Protein AF-A0A1Y3Y4M6-F1 (afdb_monomer)

Nearest PDB structures (foldseek):
  5ny5-assembly1_A-4  TM=9.408E-01  e=9.213E-28  Enterobacter cloacae
  5o3m-assembly1_F  TM=9.421E-01  e=1.262E-25  Klebsiella pneumoniae
  6h6v-assembly1_C  TM=9.534E-01  e=1.514E-14  Pelotomaculum thermopropionicum SI
  7p9q-assembly1_A  TM=9.014E-01  e=7.802E-14  Glutamicibacter nicotianae
  8oeo-assembly1_A-2  TM=8.156E-01  e=3.826E-11  Aspergillus niger CBS 513.88

Solvent-accessible surface area (backbone atoms only — not comparable to full-atom values): 18442 Å² total; per-residue (Å²): 128,85,84,63,79,31,38,64,48,44,51,56,55,30,65,76,38,91,72,39,45,50,73,42,76,64,73,34,45,37,70,18,46,46,42,53,54,38,32,62,53,13,53,19,88,87,58,72,80,77,51,28,69,40,34,21,38,34,37,53,31,33,63,88,26,87,92,41,67,49,78,45,46,72,75,41,32,66,64,50,44,12,63,77,69,75,44,57,56,88,46,46,66,59,53,52,55,51,44,43,70,58,78,77,82,87,78,92,74,62,70,95,75,40,74,85,63,78,70,85,84,58,85,85,46,88,86,52,36,51,71,61,75,45,88,44,32,16,71,43,87,82,47,96,45,34,32,41,71,65,26,39,33,37,38,50,31,81,82,82,62,43,51,52,60,37,70,34,53,33,32,54,74,48,50,87,44,69,51,71,72,64,58,81,97,76,44,66,69,42,53,29,41,53,54,19,51,76,69,76,40,85,66,72,70,48,72,49,67,76,57,28,67,68,57,62,58,61,40,67,65,51,67,53,50,30,48,89,82,42,64,62,61,63,79,69,20,68,72,55,53,52,60,53,51,51,52,51,51,50,52,53,59,47,43,70,65,47,54,82,74,56,49,74,64,30,54,50,52,40,51,51,54,51,49,53,53,50,51,45,49,50,34,36,75,73,67,75,44,89,59,70,62,76,78,52,51,64,52,69,65,50,42,41,62,49,43,50,47,39,63,72,61,46,45,76,75,77,109

Structure (mmCIF, N/CA/C/O backbone):
data_AF-A0A1Y3Y4M6-F1
#
_entry.id   AF-A0A1Y3Y4M6-F1
#
loop_
_atom_site.group_PDB
_atom_site.id
_atom_site.type_symbol
_atom_site.label_atom_id
_atom_site.label_alt_id
_atom_site.label_comp_id
_atom_site.label_asym_id
_atom_site.label_entity_id
_atom_site.label_seq_id
_atom_site.pdbx_PDB_ins_code
_atom_site.Cartn_x
_atom_site.Cartn_y
_atom_site.Cartn_z
_atom_site.occupancy
_atom_site.B_iso_or_equiv
_atom_site.auth_seq_id
_atom_site.auth_comp_id
_atom_site.auth_asym_id
_atom_site.auth_atom_id
_atom_site.pdbx_PDB_model_num
ATOM 1 N N . MET A 1 1 ? 19.593 11.857 14.513 1.00 54.72 1 MET A N 1
ATOM 2 C CA . MET A 1 1 ? 18.607 11.299 13.564 1.00 54.72 1 MET A CA 1
ATOM 3 C C . MET A 1 1 ? 17.255 11.385 14.233 1.00 54.72 1 MET A C 1
ATOM 5 O O . MET A 1 1 ? 17.208 11.172 15.439 1.00 54.72 1 MET A O 1
ATOM 9 N N . ALA A 1 2 ? 16.207 11.760 13.502 1.00 63.44 2 ALA A N 1
ATOM 10 C CA . ALA 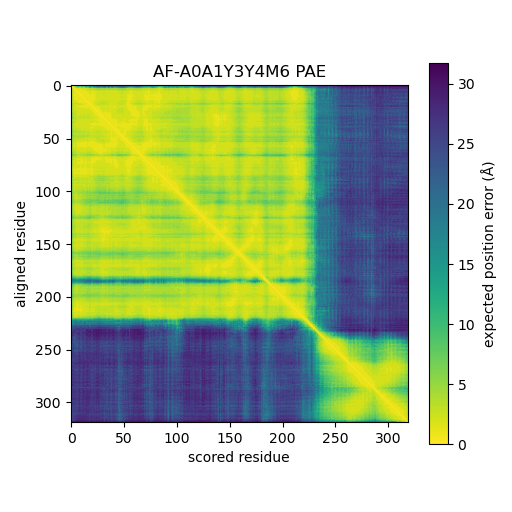A 1 2 ? 14.853 11.630 14.027 1.00 63.44 2 ALA A CA 1
ATOM 11 C C . ALA A 1 2 ? 14.572 10.145 14.289 1.00 63.44 2 ALA A C 1
ATOM 13 O O . ALA A 1 2 ? 15.010 9.293 13.517 1.00 63.44 2 ALA A O 1
ATOM 14 N N . ASN A 1 3 ? 13.929 9.844 15.411 1.00 85.12 3 ASN A N 1
ATOM 15 C CA . ASN A 1 3 ? 13.585 8.481 15.787 1.00 85.12 3 ASN A CA 1
ATOM 16 C C . ASN A 1 3 ? 12.228 8.147 15.156 1.00 85.12 3 ASN A C 1
ATOM 18 O O . ASN A 1 3 ? 11.200 8.433 15.763 1.00 85.12 3 ASN A O 1
ATOM 22 N N . ILE A 1 4 ? 12.241 7.640 13.922 1.00 91.50 4 ILE A N 1
ATOM 23 C CA . ILE A 1 4 ? 11.028 7.202 13.221 1.00 91.50 4 ILE A CA 1
ATOM 24 C C . ILE A 1 4 ? 10.767 5.747 13.601 1.00 91.50 4 ILE A C 1
ATOM 26 O O . ILE A 1 4 ? 11.693 4.934 13.605 1.00 91.50 4 ILE A O 1
ATOM 30 N N . ASN A 1 5 ? 9.533 5.455 13.994 1.00 89.31 5 ASN A N 1
ATOM 31 C CA . ASN A 1 5 ? 9.094 4.107 14.354 1.00 89.31 5 ASN A CA 1
ATOM 32 C C . ASN A 1 5 ? 7.651 3.798 13.918 1.00 89.31 5 ASN A C 1
ATOM 34 O O . ASN A 1 5 ? 7.183 2.674 14.100 1.00 89.31 5 ASN A O 1
ATOM 38 N N . ASP A 1 6 ? 6.952 4.778 13.342 1.00 92.44 6 ASP A N 1
ATOM 39 C CA . ASP A 1 6 ? 5.588 4.675 12.838 1.00 92.44 6 ASP A CA 1
ATOM 40 C C . ASP A 1 6 ? 5.331 5.744 11.753 1.00 92.44 6 ASP A C 1
ATOM 42 O O . ASP A 1 6 ? 6.190 6.575 11.438 1.00 92.44 6 ASP A O 1
ATOM 46 N N . LEU A 1 7 ? 4.132 5.743 11.164 1.00 96.31 7 LEU A N 1
ATOM 47 C CA . LEU A 1 7 ? 3.759 6.748 10.167 1.00 96.31 7 LEU A CA 1
ATOM 48 C C . LEU A 1 7 ? 3.672 8.168 10.758 1.00 96.31 7 LEU A C 1
ATOM 50 O O . LEU A 1 7 ? 3.956 9.137 10.055 1.00 96.31 7 LEU A O 1
ATOM 54 N N . ARG A 1 8 ? 3.282 8.329 12.028 1.00 96.75 8 ARG A N 1
ATOM 55 C CA . ARG A 1 8 ? 3.073 9.657 12.634 1.00 96.75 8 ARG A CA 1
ATOM 56 C C . ARG A 1 8 ? 4.402 10.384 12.809 1.00 96.75 8 ARG A C 1
ATOM 58 O O . ARG A 1 8 ? 4.559 11.481 12.284 1.00 96.75 8 ARG A O 1
ATOM 65 N N . SER A 1 9 ? 5.377 9.731 13.431 1.00 96.62 9 SER A N 1
ATOM 66 C CA . SER A 1 9 ? 6.754 10.214 13.580 1.00 96.62 9 SER A CA 1
ATOM 67 C C . SER A 1 9 ? 7.432 10.477 12.226 1.00 96.62 9 SER A C 1
ATOM 69 O O . SER A 1 9 ? 8.197 11.436 12.086 1.00 96.62 9 SER A O 1
ATOM 71 N N . ALA A 1 10 ? 7.107 9.692 11.190 1.00 97.38 10 ALA A N 1
ATOM 72 C CA . ALA A 1 10 ? 7.548 9.960 9.823 1.00 97.38 10 ALA A CA 1
ATOM 73 C C . ALA A 1 10 ? 6.950 11.263 9.264 1.00 97.38 10 ALA A C 1
ATOM 75 O O . ALA A 1 10 ? 7.685 12.095 8.731 1.00 97.38 10 ALA A O 1
ATOM 76 N N . LEU A 1 11 ? 5.636 11.471 9.392 1.00 98.00 11 LEU A N 1
ATOM 77 C CA . LEU A 1 11 ? 4.974 12.701 8.939 1.00 98.00 11 LEU A CA 1
ATOM 78 C C . LEU A 1 11 ? 5.449 13.931 9.727 1.00 98.00 11 LEU A C 1
ATOM 80 O O . LEU A 1 11 ? 5.701 14.971 9.119 1.00 98.00 11 LEU A O 1
ATOM 84 N N . GLU A 1 12 ? 5.648 13.804 11.041 1.00 97.81 12 GLU A N 1
ATOM 85 C CA . GLU A 1 12 ? 6.220 14.849 11.900 1.00 97.81 12 GLU A CA 1
ATOM 86 C C . GLU A 1 12 ? 7.612 15.273 11.421 1.00 97.81 12 GLU A C 1
ATOM 88 O O . GLU A 1 12 ? 7.888 16.467 11.310 1.00 97.81 12 GLU A O 1
ATOM 93 N N . LEU A 1 13 ? 8.479 14.321 11.048 1.00 97.56 13 LEU A N 1
ATOM 94 C CA . LEU A 1 13 ? 9.765 14.655 10.434 1.00 97.56 13 LEU A CA 1
ATOM 95 C C . LEU A 1 13 ? 9.571 15.457 9.143 1.00 97.56 13 LEU A C 1
ATOM 97 O O . LEU A 1 13 ? 10.239 16.474 8.953 1.00 97.56 13 LEU A O 1
ATOM 101 N N . LEU A 1 14 ? 8.674 15.024 8.254 1.00 97.94 14 LEU A N 1
ATOM 102 C CA . LEU A 1 14 ? 8.451 15.705 6.976 1.00 97.94 14 LEU A CA 1
ATOM 103 C C . LEU A 1 14 ? 7.909 17.129 7.148 1.00 97.94 14 LEU A C 1
ATOM 105 O O . LEU A 1 14 ? 8.278 17.995 6.358 1.00 97.94 14 LEU A O 1
ATOM 109 N N . GLN A 1 15 ? 7.110 17.396 8.186 1.00 97.81 15 GLN A N 1
ATOM 110 C CA . GLN A 1 15 ? 6.641 18.747 8.527 1.00 97.81 15 GLN A CA 1
ATOM 111 C C . GLN A 1 15 ? 7.791 19.709 8.855 1.00 97.81 15 GLN A C 1
ATOM 113 O O . GLN A 1 15 ? 7.687 20.907 8.598 1.00 97.81 15 GLN A O 1
ATOM 118 N N . THR A 1 16 ? 8.912 19.201 9.378 1.00 97.62 16 THR A N 1
ATOM 119 C CA . THR A 1 16 ? 10.095 20.029 9.680 1.00 97.62 16 THR A CA 1
ATOM 120 C C . THR A 1 16 ? 10.932 20.387 8.448 1.00 97.62 16 THR A C 1
ATOM 122 O O . THR A 1 16 ? 11.864 21.186 8.552 1.00 97.62 16 THR A O 1
ATOM 125 N N . ILE A 1 17 ? 10.632 19.803 7.281 1.00 97.50 17 ILE A N 1
ATOM 126 C CA . ILE A 1 17 ? 11.424 19.958 6.059 1.00 97.50 17 ILE A CA 1
ATOM 127 C C . ILE A 1 17 ? 10.594 20.687 5.004 1.00 97.50 17 ILE A C 1
ATOM 129 O O . ILE A 1 17 ? 9.614 20.157 4.478 1.00 97.50 17 ILE A O 1
ATOM 133 N N . ASP A 1 18 ? 11.042 21.890 4.644 1.00 97.25 18 ASP A N 1
ATOM 134 C CA . ASP A 1 18 ? 10.351 22.738 3.675 1.00 97.25 18 ASP A CA 1
ATOM 135 C C . ASP A 1 18 ? 10.058 22.002 2.351 1.00 97.25 18 ASP A C 1
ATOM 137 O O . ASP A 1 18 ? 10.913 21.321 1.765 1.00 97.25 18 ASP A O 1
ATOM 141 N N . GLY A 1 19 ? 8.806 22.105 1.906 1.00 96.94 19 GLY A N 1
ATOM 142 C CA . GLY A 1 19 ? 8.302 21.473 0.688 1.00 96.94 19 GLY A CA 1
ATOM 143 C C . GLY A 1 19 ? 8.184 19.941 0.709 1.00 96.94 19 GLY A C 1
ATOM 144 O O . GLY A 1 19 ? 7.966 19.357 -0.354 1.00 96.94 19 GLY A O 1
ATOM 145 N N . GLN A 1 20 ? 8.343 19.260 1.854 1.00 98.12 20 GLN A N 1
ATOM 146 C CA . GLN A 1 20 ? 8.171 17.796 1.948 1.00 98.12 20 GLN A CA 1
ATOM 147 C C . GLN A 1 20 ? 6.815 17.342 2.488 1.00 98.12 20 GLN A C 1
ATOM 149 O O . GLN A 1 20 ? 6.458 16.179 2.287 1.00 98.12 20 GLN A O 1
ATOM 154 N N . TYR A 1 21 ? 6.053 18.243 3.099 1.00 98.62 21 TYR A N 1
ATOM 155 C CA . TYR A 1 21 ? 4.736 17.974 3.663 1.00 98.62 21 TYR A CA 1
ATOM 156 C C . TYR A 1 21 ? 3.770 19.113 3.333 1.00 98.62 21 TYR A C 1
ATOM 158 O O . TYR A 1 21 ? 4.158 20.281 3.313 1.00 98.62 21 TYR A O 1
ATOM 166 N N . VAL A 1 22 ? 2.512 18.768 3.084 1.00 98.50 22 VAL A N 1
ATOM 167 C CA . VAL A 1 22 ? 1.393 19.707 3.015 1.00 98.50 22 VAL A CA 1
ATOM 168 C C . VAL A 1 22 ? 0.137 19.024 3.545 1.00 98.50 22 VAL A C 1
ATOM 170 O O . VAL A 1 22 ? -0.019 17.810 3.417 1.00 98.50 22 VAL A O 1
ATOM 173 N N . GLU A 1 23 ? -0.781 19.796 4.106 1.00 98.31 23 GLU A N 1
ATOM 174 C CA . GLU A 1 23 ? -2.100 19.309 4.497 1.00 98.31 23 GLU A CA 1
ATOM 175 C C . GLU A 1 23 ? -3.198 20.272 4.052 1.00 98.31 23 GLU A C 1
ATOM 177 O O . GLU A 1 23 ? -2.933 21.434 3.733 1.00 98.31 23 GLU A O 1
ATOM 182 N N . THR A 1 24 ? -4.425 19.769 3.963 1.00 98.25 24 THR A N 1
ATOM 183 C CA . THR A 1 24 ? -5.588 20.567 3.584 1.00 98.25 24 THR A CA 1
ATOM 184 C C . THR A 1 24 ? -6.827 20.154 4.367 1.00 98.25 24 THR A C 1
ATOM 186 O O . THR A 1 24 ? -7.081 18.966 4.568 1.00 98.25 24 THR A O 1
ATOM 189 N N . ASP A 1 25 ? -7.608 21.158 4.761 1.00 98.19 25 ASP A N 1
ATOM 190 C CA . ASP A 1 25 ? -8.925 21.007 5.386 1.00 98.19 25 ASP A CA 1
ATOM 191 C C . ASP A 1 25 ? -10.073 21.146 4.374 1.00 98.19 25 ASP A C 1
ATOM 193 O O . ASP A 1 25 ? -11.244 21.135 4.749 1.00 98.19 25 ASP A O 1
ATOM 197 N N . VAL A 1 26 ? -9.774 21.303 3.082 1.00 98.25 26 VAL A N 1
ATOM 198 C CA . VAL A 1 26 ? -10.816 21.257 2.052 1.00 98.25 26 VAL A CA 1
ATOM 199 C C . VAL A 1 26 ? -11.333 19.822 1.976 1.00 98.25 26 VAL A C 1
ATOM 201 O O . VAL A 1 26 ? -10.536 18.895 1.839 1.00 98.25 26 VAL A O 1
ATOM 204 N N . GLU A 1 27 ? -12.652 19.648 2.104 1.00 98.25 27 GLU A N 1
ATOM 205 C CA . GLU A 1 27 ? -13.279 18.332 1.972 1.00 98.25 27 GLU A CA 1
ATOM 206 C C . GLU A 1 27 ? -12.961 17.741 0.596 1.00 98.25 27 GLU A C 1
ATOM 208 O O . GLU A 1 27 ? -13.103 18.426 -0.418 1.00 98.25 27 GLU A O 1
ATOM 213 N N . VAL A 1 28 ? -12.525 16.481 0.580 1.00 98.31 28 VAL A N 1
ATOM 214 C CA . VAL A 1 28 ? -12.203 15.741 -0.642 1.00 98.31 28 VAL A CA 1
ATOM 215 C C . VAL A 1 28 ? -13.064 14.489 -0.757 1.00 98.31 28 VAL A C 1
ATOM 217 O O . VAL A 1 28 ? -13.298 13.788 0.237 1.00 98.31 28 VAL A O 1
ATOM 220 N N . ASP A 1 29 ? -13.517 14.177 -1.969 1.00 98.25 29 ASP A N 1
ATOM 221 C CA . ASP A 1 29 ? -14.151 12.890 -2.257 1.00 98.25 29 ASP A CA 1
ATOM 222 C C . ASP A 1 29 ? -13.071 11.794 -2.415 1.00 98.25 29 ASP A C 1
ATOM 224 O O . ASP A 1 29 ? -12.172 11.919 -3.257 1.00 98.25 29 ASP A O 1
ATOM 228 N N . PRO A 1 30 ? -13.096 10.703 -1.621 1.00 97.50 30 PRO A N 1
ATOM 229 C CA . PRO A 1 30 ? -12.144 9.608 -1.804 1.00 97.50 30 PRO A CA 1
ATOM 230 C C . PRO A 1 30 ? -12.342 8.882 -3.146 1.00 97.50 30 PRO A C 1
ATOM 232 O O . PRO A 1 30 ? -11.430 8.191 -3.606 1.00 97.50 30 PRO A O 1
ATOM 235 N N . ASN A 1 31 ? -13.503 9.030 -3.793 1.00 97.62 31 ASN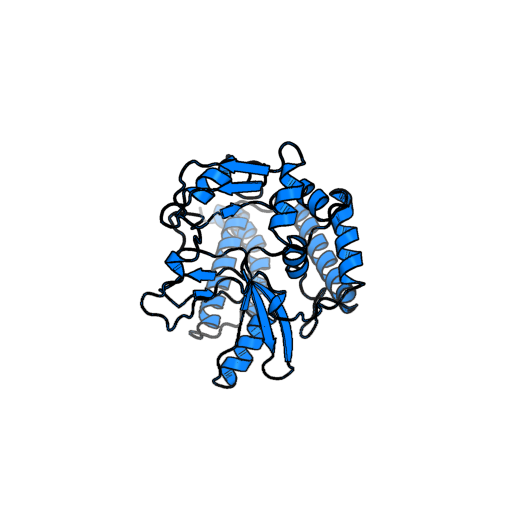 A N 1
ATOM 236 C CA . ASN A 1 31 ? -13.764 8.445 -5.099 1.00 97.62 31 ASN A CA 1
ATOM 237 C C . ASN A 1 31 ? -13.176 9.318 -6.221 1.00 97.62 31 ASN A C 1
ATOM 239 O O . ASN A 1 31 ? -13.769 10.326 -6.601 1.00 97.62 31 ASN A O 1
ATOM 243 N N . ALA A 1 32 ? -12.025 8.907 -6.758 1.00 97.38 32 ALA A N 1
ATOM 244 C CA . ALA A 1 32 ? -11.261 9.500 -7.857 1.00 97.38 32 ALA A CA 1
ATOM 245 C C . ALA A 1 32 ? -10.711 10.914 -7.603 1.00 97.38 32 ALA A C 1
ATOM 247 O O . ALA A 1 32 ? -9.583 11.201 -8.006 1.00 97.38 32 ALA A O 1
ATOM 248 N N . GLU A 1 33 ? -11.444 11.791 -6.916 1.00 98.38 33 GLU A N 1
ATOM 249 C CA . GLU A 1 33 ? -11.060 13.185 -6.691 1.00 98.38 33 GLU A CA 1
ATOM 250 C C . GLU A 1 33 ? -9.772 13.300 -5.871 1.00 98.38 33 GLU A C 1
ATOM 252 O O . GLU A 1 33 ? -8.857 14.006 -6.295 1.00 98.38 33 GLU A O 1
ATOM 257 N N . LEU A 1 34 ? -9.635 12.559 -4.765 1.00 98.12 34 LEU A N 1
ATOM 258 C CA . LEU A 1 34 ? -8.421 12.563 -3.937 1.00 98.12 34 LEU A CA 1
ATOM 259 C C . LEU A 1 34 ? -7.156 12.262 -4.758 1.00 98.12 34 LEU A C 1
ATOM 261 O O . LEU A 1 34 ? -6.183 13.028 -4.736 1.00 98.12 34 LEU A O 1
ATOM 265 N N . SER A 1 35 ? -7.178 11.177 -5.535 1.00 97.69 35 SER A N 1
ATOM 266 C CA . SER A 1 35 ? -6.072 10.812 -6.428 1.00 97.69 35 SER A CA 1
ATOM 267 C C . SER A 1 35 ? -5.921 11.795 -7.594 1.00 97.69 35 SER A C 1
ATOM 269 O O . SER A 1 35 ? -4.798 12.110 -8.001 1.00 97.69 35 SER A O 1
ATOM 271 N N . GLY A 1 36 ? -7.031 12.340 -8.095 1.00 97.94 36 GLY A N 1
ATOM 272 C CA . GLY A 1 36 ? -7.076 13.374 -9.124 1.00 97.94 36 GLY A CA 1
ATOM 273 C C . GLY A 1 36 ? -6.389 14.668 -8.691 1.00 97.94 36 GLY A C 1
ATOM 274 O O . GLY A 1 36 ? -5.591 15.211 -9.452 1.00 97.94 36 GLY A O 1
ATOM 275 N N . VAL A 1 37 ? -6.602 15.122 -7.455 1.00 98.38 37 VAL A N 1
ATOM 276 C CA . VAL A 1 37 ? -5.886 16.258 -6.858 1.00 98.38 37 VAL A CA 1
ATOM 277 C C . VAL A 1 37 ? -4.401 15.920 -6.734 1.00 98.38 37 VAL A C 1
ATOM 279 O O . VAL A 1 37 ? -3.545 16.670 -7.222 1.00 98.38 37 VAL A O 1
ATOM 282 N N . TYR A 1 38 ? -4.070 14.762 -6.151 1.00 98.50 38 TYR A N 1
ATOM 283 C CA . TYR A 1 38 ? -2.673 14.405 -5.904 1.00 98.50 38 TYR A CA 1
ATOM 284 C C . TYR A 1 38 ? -1.852 14.205 -7.190 1.00 98.50 38 TYR A C 1
ATOM 286 O O . TYR A 1 38 ? -0.644 14.473 -7.201 1.00 98.50 38 TYR A O 1
ATOM 294 N N . ARG A 1 39 ? -2.493 13.843 -8.311 1.00 98.25 39 ARG A N 1
ATOM 295 C CA . ARG A 1 39 ? -1.872 13.803 -9.648 1.00 98.25 39 ARG A CA 1
ATOM 296 C C . ARG A 1 39 ? -1.138 15.098 -9.997 1.00 98.25 39 ARG A C 1
ATOM 298 O O . ARG A 1 39 ? -0.017 15.031 -10.509 1.00 98.25 39 ARG A O 1
ATOM 305 N N . TYR A 1 40 ? -1.745 16.254 -9.730 1.00 98.00 40 TYR A N 1
ATOM 306 C CA . TYR A 1 40 ? -1.160 17.569 -10.023 1.00 98.00 40 TYR A CA 1
ATOM 307 C C . TYR A 1 40 ? -0.182 18.035 -8.934 1.00 98.00 40 TYR A C 1
ATOM 309 O O . TYR A 1 40 ? 0.729 18.826 -9.204 1.00 98.00 40 TYR A O 1
ATOM 317 N N . VAL A 1 41 ? -0.358 17.550 -7.702 1.00 98.12 41 VAL A N 1
ATOM 318 C CA . VAL A 1 41 ? 0.457 17.952 -6.549 1.00 98.12 41 VAL A CA 1
ATOM 319 C C . VAL A 1 41 ? 1.792 17.217 -6.520 1.00 98.12 41 VAL A C 1
ATOM 321 O O . VAL A 1 41 ? 2.823 17.889 -6.469 1.00 98.12 41 VAL A O 1
ATOM 324 N N . GLY A 1 42 ? 1.790 15.881 -6.563 1.00 97.62 42 GLY A N 1
ATOM 325 C CA . GLY A 1 42 ? 2.993 15.107 -6.251 1.00 97.62 42 GLY A CA 1
ATOM 326 C C . GLY A 1 42 ? 3.058 13.654 -6.723 1.00 97.62 42 GLY A C 1
ATOM 327 O O . GLY A 1 42 ? 4.011 12.976 -6.348 1.00 97.62 42 GLY A O 1
ATOM 328 N N . ALA A 1 43 ? 2.102 13.161 -7.523 1.00 97.50 43 ALA A N 1
ATOM 329 C CA . ALA A 1 43 ? 2.099 11.755 -7.948 1.00 97.50 43 ALA A CA 1
ATOM 330 C C . ALA A 1 43 ? 3.335 11.353 -8.783 1.00 97.50 43 ALA A C 1
ATOM 332 O O . ALA A 1 43 ? 3.966 10.334 -8.510 1.00 97.50 43 ALA A O 1
ATOM 333 N N . GLY A 1 44 ? 3.703 12.152 -9.789 1.00 95.94 44 GLY A N 1
ATOM 334 C CA . GLY A 1 44 ? 4.925 11.971 -10.572 1.00 95.94 44 GLY A CA 1
ATOM 335 C C . GLY A 1 44 ? 5.004 10.652 -11.356 1.00 95.94 44 GLY A C 1
ATOM 336 O O . GLY A 1 44 ? 4.010 10.109 -11.837 1.00 95.94 44 GLY A O 1
ATOM 337 N N . GLY A 1 45 ? 6.230 10.156 -11.551 1.00 95.19 45 GLY A N 1
ATOM 338 C CA . GLY A 1 45 ? 6.494 8.869 -12.200 1.00 95.19 45 GLY A CA 1
ATOM 3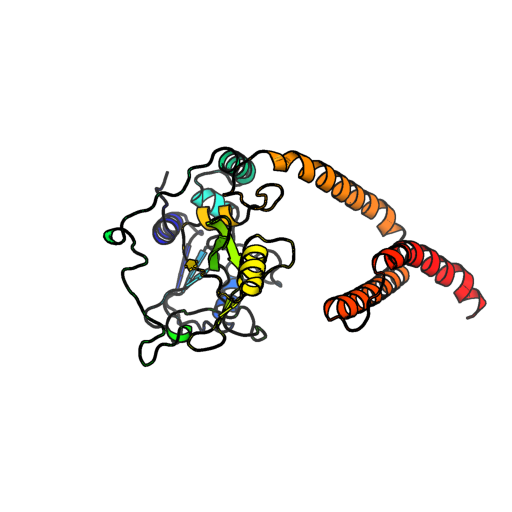39 C C . GLY A 1 45 ? 5.898 8.727 -13.610 1.00 95.19 45 GLY A C 1
ATOM 340 O O . GLY A 1 45 ? 6.091 9.568 -14.500 1.00 95.19 45 GLY A O 1
ATOM 341 N N . THR A 1 46 ? 5.194 7.618 -13.831 1.00 96.19 46 THR A N 1
ATOM 342 C CA . THR A 1 46 ? 4.539 7.268 -15.102 1.00 96.19 46 THR A CA 1
ATOM 343 C C . THR A 1 46 ? 3.099 7.773 -15.202 1.00 96.19 46 THR A C 1
ATOM 345 O O . THR A 1 46 ? 2.452 7.524 -16.217 1.00 96.19 46 THR A O 1
ATOM 348 N N . VAL A 1 47 ? 2.600 8.521 -14.209 1.00 96.94 47 VAL A N 1
ATOM 349 C CA . VAL A 1 47 ? 1.253 9.106 -14.250 1.00 96.94 47 VAL A CA 1
ATOM 350 C C . VAL A 1 47 ? 1.108 10.025 -15.471 1.00 96.94 47 VAL A C 1
ATOM 352 O O . VAL A 1 47 ? 2.059 10.695 -15.901 1.00 96.94 47 VAL A O 1
ATOM 355 N N . SER A 1 48 ? -0.085 10.028 -16.072 1.00 95.31 48 SER A N 1
ATOM 356 C CA . SER A 1 48 ? -0.380 10.834 -17.259 1.00 95.31 48 SER A CA 1
ATOM 357 C C . SER A 1 48 ? -0.173 12.324 -16.977 1.00 95.31 48 SER A C 1
ATOM 359 O O . SER A 1 48 ? -0.580 12.849 -15.937 1.00 95.31 48 SER A O 1
ATOM 361 N N . ARG A 1 49 ? 0.468 13.030 -17.911 1.00 95.88 49 ARG A N 1
ATOM 362 C CA . ARG A 1 49 ? 0.780 14.455 -17.741 1.00 95.88 49 ARG A CA 1
ATOM 363 C C . ARG A 1 49 ? -0.502 15.301 -17.848 1.00 95.88 49 ARG A C 1
ATOM 365 O O . ARG A 1 49 ? -1.429 14.892 -18.542 1.00 95.88 49 ARG A O 1
ATOM 372 N N . PRO A 1 50 ? -0.580 16.455 -17.165 1.00 97.06 50 PRO A N 1
ATOM 373 C CA . PRO A 1 50 ? 0.443 17.030 -16.290 1.00 97.06 50 PRO A CA 1
ATOM 374 C C . PRO A 1 50 ? 0.542 16.296 -14.941 1.00 97.06 50 PRO A C 1
ATOM 376 O O . PRO A 1 50 ? -0.456 15.878 -14.364 1.00 97.06 50 PRO A O 1
ATOM 379 N N . THR A 1 51 ? 1.773 16.121 -14.463 1.00 98.12 51 THR A N 1
ATOM 380 C CA . THR A 1 51 ? 2.101 15.596 -13.131 1.00 98.12 51 THR A CA 1
ATOM 381 C C . THR A 1 51 ? 3.530 16.008 -12.772 1.00 98.12 51 THR A C 1
ATOM 383 O O . THR A 1 51 ? 4.301 16.397 -13.656 1.00 98.12 51 THR A O 1
ATOM 386 N N . ARG A 1 52 ? 3.893 15.933 -11.492 1.00 97.38 52 ARG A N 1
ATOM 387 C CA . ARG A 1 52 ? 5.223 16.280 -10.976 1.00 97.38 52 ARG A CA 1
ATOM 388 C C . ARG A 1 52 ? 5.519 15.533 -9.680 1.00 97.38 52 ARG A C 1
ATOM 390 O O . ARG A 1 52 ? 4.606 15.010 -9.054 1.00 97.38 52 ARG A O 1
ATOM 397 N N . GLU A 1 53 ? 6.785 15.526 -9.279 1.00 97.50 53 GLU A N 1
ATOM 398 C CA . GLU A 1 53 ? 7.155 15.231 -7.892 1.00 97.50 53 GLU A CA 1
ATOM 399 C C . GLU A 1 53 ? 6.721 16.402 -6.989 1.00 97.50 53 GLU A C 1
ATOM 401 O O . GLU A 1 53 ? 6.799 17.565 -7.396 1.00 97.50 53 GLU A O 1
ATOM 406 N N . GLY A 1 54 ? 6.271 16.096 -5.772 1.00 97.38 54 GLY A N 1
ATOM 407 C CA . GLY A 1 54 ? 5.780 17.084 -4.811 1.00 97.38 54 GLY A CA 1
ATOM 408 C C . GLY A 1 54 ? 5.859 16.600 -3.359 1.00 97.38 54 GLY A C 1
ATOM 409 O O . GLY A 1 54 ? 6.491 15.567 -3.090 1.00 97.38 54 GLY A O 1
ATOM 410 N N . PRO A 1 55 ? 5.253 17.338 -2.412 1.00 98.50 55 PRO A N 1
ATOM 411 C CA . PRO A 1 55 ? 5.217 16.957 -1.001 1.00 98.50 55 PRO A CA 1
ATOM 412 C C . PRO A 1 55 ? 4.375 15.691 -0.774 1.00 98.50 55 PRO A C 1
ATOM 414 O O . PRO A 1 55 ? 3.534 15.323 -1.602 1.00 98.50 55 PRO A O 1
ATOM 417 N N . ALA A 1 56 ? 4.582 15.033 0.367 1.00 98.56 56 ALA A N 1
ATOM 418 C CA . ALA A 1 56 ? 3.553 14.164 0.928 1.00 98.56 56 ALA A CA 1
ATOM 419 C C . ALA A 1 56 ? 2.345 15.036 1.304 1.00 98.56 56 ALA A C 1
ATOM 421 O O . ALA A 1 56 ? 2.530 16.137 1.824 1.00 98.56 56 ALA A O 1
ATOM 422 N N . MET A 1 57 ? 1.133 14.577 1.006 1.00 98.62 57 MET A N 1
ATOM 423 C CA . MET A 1 57 ? -0.086 15.356 1.222 1.00 98.62 57 MET A CA 1
ATOM 424 C C . MET A 1 57 ? -1.017 14.635 2.187 1.00 98.62 57 MET A C 1
ATOM 426 O O . MET A 1 57 ? -1.231 13.433 2.039 1.00 98.62 57 MET A O 1
ATOM 430 N N . VAL A 1 58 ? -1.577 15.367 3.150 1.00 98.62 58 VAL A N 1
ATOM 431 C CA . VAL A 1 58 ? -2.608 14.858 4.061 1.00 98.62 58 VAL A CA 1
ATOM 432 C C . VAL A 1 58 ? -3.929 15.583 3.824 1.00 98.62 58 VAL A C 1
ATOM 434 O O . VAL A 1 58 ? -3.998 16.810 3.874 1.00 98.62 58 VAL A O 1
ATOM 437 N N . PHE A 1 59 ? -4.983 14.816 3.571 1.00 98.62 59 PHE A N 1
ATOM 438 C CA . PHE A 1 59 ? -6.356 15.304 3.500 1.00 98.62 59 PHE A CA 1
ATOM 439 C C . PHE A 1 59 ? -7.008 15.113 4.865 1.00 98.62 59 PHE A C 1
ATOM 441 O O . PHE A 1 59 ? -7.139 13.979 5.333 1.00 98.62 59 PHE A O 1
ATOM 448 N N . ASN A 1 60 ? -7.368 16.220 5.515 1.00 98.31 60 ASN A N 1
ATOM 449 C CA . ASN A 1 60 ? -7.906 16.198 6.874 1.00 98.31 60 ASN A CA 1
ATOM 450 C C . ASN A 1 60 ? -9.401 15.888 6.910 1.00 98.31 60 ASN A C 1
ATOM 452 O O . ASN A 1 60 ? -9.861 15.283 7.869 1.00 98.31 60 ASN A O 1
ATOM 456 N N . ASN A 1 61 ? -10.123 16.273 5.856 1.00 97.94 61 ASN A N 1
ATOM 457 C CA . ASN A 1 61 ? -11.567 16.120 5.749 1.00 97.94 61 ASN A CA 1
ATOM 458 C C . ASN A 1 61 ? -11.896 15.231 4.550 1.00 97.94 61 ASN A C 1
ATOM 460 O O . ASN A 1 61 ? -11.799 15.664 3.401 1.00 97.94 61 ASN A O 1
ATOM 464 N N . VAL A 1 62 ? -12.267 13.978 4.815 1.00 98.31 62 VAL A N 1
ATOM 465 C CA . VAL A 1 62 ? -12.633 13.014 3.773 1.00 98.31 62 VAL A CA 1
ATOM 466 C C . VAL A 1 62 ? -14.137 12.794 3.798 1.00 98.31 62 VAL A C 1
ATOM 468 O O . VAL A 1 62 ? -14.711 12.387 4.811 1.00 98.31 62 VAL A O 1
ATOM 471 N N . LYS A 1 63 ? -14.791 13.058 2.667 1.00 97.94 63 LYS A N 1
ATOM 472 C CA . LYS A 1 63 ? -16.243 12.952 2.537 1.00 97.94 63 LYS A CA 1
ATOM 473 C C . LYS A 1 63 ? -16.721 11.547 2.905 1.00 97.94 63 LYS A C 1
ATOM 475 O O . LYS A 1 63 ? -16.226 10.550 2.388 1.00 97.94 63 LYS A O 1
ATOM 480 N N . GLY A 1 64 ? -17.701 11.476 3.804 1.00 96.44 64 GLY A N 1
ATOM 481 C CA . GLY A 1 64 ? -18.238 10.213 4.324 1.00 96.44 64 GLY A CA 1
ATOM 482 C C . GLY A 1 64 ? -17.427 9.578 5.460 1.00 96.44 64 GLY A C 1
ATOM 483 O O . GLY A 1 64 ? -17.891 8.589 6.022 1.00 96.44 64 GLY A O 1
ATOM 484 N N . HIS A 1 65 ? -16.279 10.155 5.840 1.00 97.00 65 HIS A N 1
ATOM 485 C CA . HIS A 1 65 ? -15.380 9.637 6.876 1.00 97.00 65 HIS A CA 1
ATOM 486 C C . HIS A 1 65 ? -14.877 10.762 7.809 1.00 97.00 65 HIS A C 1
ATOM 488 O O . HIS A 1 65 ? -13.707 11.140 7.744 1.00 97.00 65 HIS A O 1
ATOM 494 N N . PRO A 1 66 ? -15.742 11.313 8.685 1.00 90.94 66 PRO A N 1
ATOM 495 C CA . PRO A 1 66 ? -15.434 12.513 9.475 1.00 90.94 66 PRO A CA 1
ATOM 496 C C . PRO A 1 66 ? -14.279 12.341 10.475 1.00 90.94 66 PRO A C 1
ATOM 498 O O . PRO A 1 66 ? -13.627 13.322 10.816 1.00 90.94 66 PRO A O 1
ATOM 501 N N . ASP A 1 67 ? -14.010 11.113 10.923 1.00 89.50 67 ASP A N 1
ATOM 502 C CA . ASP A 1 67 ? -12.955 10.811 11.900 1.00 89.50 67 ASP A CA 1
ATOM 503 C C . ASP A 1 67 ? -11.660 10.294 11.248 1.00 89.50 67 ASP A C 1
ATOM 505 O O . ASP A 1 67 ? -10.748 9.837 11.942 1.00 89.50 67 ASP A O 1
ATOM 509 N N . ALA A 1 68 ? -11.562 10.332 9.914 1.00 94.94 68 ALA A N 1
ATOM 510 C CA . ALA A 1 68 ? -10.432 9.777 9.180 1.00 94.94 68 ALA A CA 1
ATOM 511 C C . ALA A 1 68 ? -9.680 10.838 8.372 1.00 94.94 68 ALA A C 1
ATOM 513 O O . ALA A 1 68 ? -10.261 11.705 7.724 1.00 94.94 68 ALA A O 1
ATOM 514 N N . ARG A 1 69 ? -8.352 10.702 8.357 1.00 97.12 69 ARG A N 1
ATOM 515 C CA . ARG A 1 69 ? -7.439 11.486 7.519 1.00 97.12 69 ARG A CA 1
ATOM 516 C C . ARG A 1 69 ? -6.726 10.548 6.555 1.00 97.12 69 ARG A C 1
ATOM 518 O O . ARG A 1 69 ? -6.401 9.420 6.926 1.00 97.12 69 ARG A O 1
ATOM 525 N N . VAL A 1 70 ? -6.428 11.018 5.347 1.00 98.12 70 VAL A N 1
ATOM 526 C CA . VAL A 1 70 ? -5.709 10.223 4.337 1.00 98.12 70 VAL A CA 1
ATOM 527 C C . VAL A 1 70 ? -4.382 10.886 4.000 1.00 98.12 70 VAL A C 1
ATOM 529 O O . VAL A 1 70 ? -4.352 12.023 3.535 1.00 98.12 70 VAL A O 1
ATOM 532 N N . ALA A 1 71 ? -3.283 10.160 4.210 1.00 98.12 71 ALA A N 1
ATOM 533 C CA . ALA A 1 71 ? -1.948 10.556 3.777 1.00 98.12 71 ALA A CA 1
ATOM 534 C C . ALA A 1 71 ? -1.603 9.881 2.443 1.00 98.12 71 ALA A C 1
ATOM 536 O O . ALA A 1 71 ? -1.772 8.672 2.290 1.00 98.12 71 ALA A O 1
ATOM 537 N N . ILE A 1 72 ? -1.080 10.647 1.486 1.00 98.19 72 ILE A N 1
ATOM 538 C CA . ILE A 1 72 ? -0.696 10.151 0.163 1.00 98.19 72 ILE A CA 1
ATOM 539 C C . ILE A 1 72 ? 0.690 10.660 -0.252 1.00 98.19 72 ILE A C 1
ATOM 541 O O . ILE A 1 72 ? 1.109 11.778 0.056 1.00 98.19 72 ILE A O 1
ATOM 545 N N . GLY A 1 73 ? 1.427 9.792 -0.951 1.00 97.75 73 GLY A N 1
ATOM 546 C CA . GLY A 1 73 ? 2.725 10.098 -1.551 1.00 97.75 73 GLY A CA 1
ATOM 547 C C . GLY A 1 73 ? 3.878 10.316 -0.571 1.00 97.75 73 GLY A C 1
ATOM 548 O O . GLY A 1 73 ? 4.891 10.935 -0.918 1.00 97.75 73 GLY A O 1
ATOM 549 N N . VAL A 1 74 ? 3.770 9.726 0.621 1.00 98.00 74 VAL A N 1
ATOM 550 C CA . VAL A 1 74 ? 4.847 9.634 1.622 1.00 98.00 74 VAL A CA 1
ATOM 551 C C . VAL A 1 74 ? 6.140 9.099 0.989 1.00 98.00 74 VAL A C 1
ATOM 553 O O . VAL A 1 74 ? 7.203 9.686 1.171 1.00 98.00 74 VAL A O 1
ATOM 556 N N . LEU A 1 75 ? 6.036 8.087 0.122 1.00 97.00 75 LEU A N 1
ATOM 557 C CA . LEU A 1 75 ? 7.162 7.482 -0.604 1.00 97.00 75 LEU A CA 1
ATOM 558 C C . LEU A 1 75 ? 7.354 7.996 -2.049 1.00 97.00 75 LEU A C 1
ATOM 560 O O . LEU A 1 75 ? 8.216 7.498 -2.769 1.00 97.00 75 LEU A O 1
ATOM 564 N N . ALA A 1 76 ? 6.596 9.006 -2.495 1.00 97.62 76 ALA A N 1
ATOM 565 C CA . ALA A 1 76 ? 6.576 9.461 -3.898 1.00 97.62 76 ALA A CA 1
ATOM 566 C C . ALA A 1 76 ? 7.778 10.336 -4.327 1.00 97.62 76 ALA A C 1
ATOM 568 O O . ALA A 1 76 ? 7.764 10.932 -5.401 1.00 97.62 76 ALA A O 1
ATOM 569 N N . SER A 1 77 ? 8.827 10.435 -3.506 1.00 98.00 77 SER A N 1
ATOM 570 C CA . SER A 1 77 ? 10.065 11.150 -3.842 1.00 98.00 77 SER A CA 1
ATOM 571 C C . SER A 1 77 ? 11.268 10.399 -3.298 1.00 98.00 77 SER A C 1
ATOM 573 O O . SER A 1 77 ? 11.351 10.095 -2.107 1.00 98.00 77 SER A O 1
ATOM 575 N N . ARG A 1 78 ? 12.270 10.175 -4.151 1.00 96.38 78 ARG A N 1
ATOM 576 C CA . ARG A 1 78 ? 13.534 9.559 -3.726 1.00 96.38 78 ARG A CA 1
ATOM 577 C C . ARG A 1 78 ? 14.266 10.421 -2.693 1.00 96.38 78 ARG A C 1
ATOM 579 O O . ARG A 1 78 ? 14.911 9.890 -1.791 1.00 96.38 78 ARG A O 1
ATOM 586 N N . LYS A 1 79 ? 14.152 11.749 -2.813 1.00 96.69 79 LYS A N 1
ATOM 587 C CA . LYS A 1 79 ? 14.712 12.701 -1.848 1.00 96.69 79 LYS A CA 1
ATOM 588 C C . LYS A 1 79 ? 14.051 12.543 -0.481 1.00 96.69 79 LYS A C 1
ATOM 590 O O . LYS A 1 79 ? 14.749 12.448 0.525 1.00 96.69 79 LYS A O 1
ATOM 595 N N . ARG A 1 80 ? 12.721 12.437 -0.470 1.00 97.69 80 ARG A N 1
ATOM 596 C CA . ARG A 1 80 ? 11.924 12.200 0.738 1.00 97.69 80 ARG A CA 1
ATOM 597 C C . ARG A 1 80 ? 12.265 10.886 1.423 1.00 97.69 80 ARG A C 1
ATOM 599 O O . ARG A 1 80 ? 12.491 10.881 2.626 1.00 97.69 80 ARG A O 1
ATOM 606 N N . VAL A 1 81 ? 12.394 9.804 0.657 1.00 96.94 81 VAL A N 1
ATOM 607 C CA . VAL A 1 81 ? 12.852 8.507 1.181 1.00 96.94 81 VAL A CA 1
ATOM 608 C C . VAL A 1 81 ? 14.230 8.626 1.839 1.00 96.94 81 VAL A C 1
ATOM 610 O O . VAL A 1 81 ? 14.456 8.034 2.887 1.00 96.94 81 VAL A O 1
ATOM 613 N N . GLY A 1 82 ? 15.130 9.440 1.278 1.00 96.00 82 GLY A N 1
ATOM 614 C CA . GLY A 1 82 ? 16.408 9.767 1.915 1.00 96.00 82 GLY A CA 1
ATOM 615 C C . GLY A 1 82 ? 16.247 10.362 3.317 1.00 96.00 82 GLY A C 1
ATOM 616 O O . GLY A 1 82 ? 16.867 9.886 4.265 1.00 96.00 82 GLY A O 1
ATOM 617 N N . TYR A 1 83 ? 15.367 11.354 3.475 1.00 96.12 83 TYR A N 1
ATOM 618 C CA . TYR A 1 83 ? 15.081 11.942 4.788 1.00 96.12 83 TYR A CA 1
ATOM 619 C C . TYR A 1 83 ? 14.495 10.930 5.773 1.00 96.12 83 TYR A C 1
ATOM 621 O O . TYR A 1 83 ? 14.974 10.851 6.902 1.00 96.12 83 TYR A O 1
ATOM 629 N N . LEU A 1 84 ? 13.515 10.137 5.329 1.00 95.44 84 LEU A N 1
ATOM 630 C CA . LEU A 1 84 ? 12.845 9.125 6.150 1.00 95.44 84 LEU A CA 1
ATOM 631 C C . LEU A 1 84 ? 13.812 8.032 6.628 1.00 95.44 84 LEU A C 1
ATOM 633 O O . LEU A 1 84 ? 13.737 7.601 7.770 1.00 95.44 84 LEU A O 1
ATOM 637 N N . LEU A 1 85 ? 14.767 7.624 5.790 1.00 93.69 85 LEU A N 1
ATOM 638 C CA . LEU A 1 85 ? 15.756 6.596 6.139 1.00 93.69 85 LEU A CA 1
ATOM 639 C C . LEU A 1 85 ? 17.063 7.163 6.719 1.00 93.69 85 LEU A C 1
ATOM 641 O O . LEU A 1 85 ? 18.001 6.408 6.976 1.00 93.69 85 LEU A O 1
ATOM 645 N N . GLY A 1 86 ? 17.159 8.483 6.905 1.00 93.06 86 GLY A N 1
ATOM 646 C CA . GLY A 1 86 ? 18.357 9.138 7.433 1.00 93.06 86 GLY A CA 1
ATOM 647 C C . GLY A 1 86 ? 19.597 9.008 6.537 1.00 93.06 86 GLY A C 1
ATOM 648 O O . GLY A 1 86 ? 20.718 8.984 7.045 1.00 93.06 86 GLY A O 1
ATOM 649 N N . GLU A 1 87 ? 19.425 8.923 5.217 1.00 94.19 87 GLU A N 1
ATOM 650 C CA . GLU A 1 87 ? 20.504 8.693 4.248 1.00 94.19 87 GLU A CA 1
ATOM 651 C C . GLU A 1 87 ? 20.352 9.575 3.002 1.00 94.19 87 GLU A C 1
ATOM 653 O O . GLU A 1 87 ? 19.277 10.062 2.656 1.00 94.19 87 GLU A O 1
ATOM 658 N N . LYS A 1 88 ? 21.454 9.800 2.288 1.00 94.56 88 LYS A N 1
ATOM 659 C CA . LYS A 1 88 ? 21.423 10.542 1.030 1.00 94.56 88 LYS A CA 1
ATOM 660 C C . LYS A 1 88 ? 20.725 9.735 -0.078 1.00 94.56 88 LYS A C 1
ATOM 662 O O . LYS A 1 88 ? 20.968 8.529 -0.197 1.00 94.56 88 LYS A O 1
ATOM 667 N N . PRO A 1 89 ? 19.931 10.374 -0.958 1.00 94.56 89 PRO A N 1
ATOM 668 C CA . PRO A 1 89 ? 19.197 9.687 -2.030 1.00 94.56 89 PRO A CA 1
ATOM 669 C C . PRO A 1 89 ? 20.080 8.819 -2.941 1.00 94.56 89 PRO A C 1
ATOM 671 O O . PRO A 1 89 ? 19.650 7.772 -3.437 1.00 94.56 89 PRO A O 1
ATOM 674 N N . GLU A 1 90 ? 21.334 9.217 -3.151 1.00 96.00 90 GLU A N 1
ATOM 675 C CA . GLU A 1 90 ? 22.303 8.509 -3.995 1.00 96.00 90 GLU A CA 1
ATOM 676 C C . GLU A 1 90 ? 22.805 7.211 -3.340 1.00 96.00 90 GLU A C 1
ATOM 678 O O . GLU A 1 90 ? 23.195 6.270 -4.032 1.00 96.00 90 GLU A O 1
ATOM 683 N N . ASN A 1 91 ? 22.756 7.125 -2.008 1.00 94.88 91 ASN A N 1
ATOM 684 C CA . ASN A 1 91 ? 23.254 5.993 -1.227 1.00 94.88 91 ASN A CA 1
ATOM 685 C C . ASN A 1 91 ? 22.168 4.994 -0.817 1.00 94.88 91 ASN A C 1
ATOM 687 O O . ASN A 1 91 ? 22.508 3.923 -0.314 1.00 94.88 91 ASN A O 1
ATOM 691 N N . LEU A 1 92 ? 20.887 5.288 -1.063 1.00 91.38 92 LEU A N 1
ATOM 692 C CA . LEU A 1 92 ? 19.768 4.429 -0.653 1.00 91.38 92 LEU A CA 1
ATOM 693 C C . LEU A 1 92 ? 19.933 2.966 -1.086 1.00 91.38 92 LEU A C 1
ATOM 695 O O . LEU A 1 92 ? 19.711 2.065 -0.289 1.00 91.38 92 LEU A O 1
ATOM 699 N N . GLY A 1 93 ? 20.413 2.705 -2.307 1.00 89.19 93 GLY A N 1
ATOM 700 C CA . GLY A 1 93 ? 20.652 1.327 -2.762 1.00 89.19 93 GLY A CA 1
ATOM 701 C C . GLY A 1 93 ? 21.706 0.587 -1.926 1.00 89.19 93 GLY A C 1
ATOM 702 O O . GLY A 1 93 ? 21.545 -0.592 -1.626 1.00 89.19 93 GLY A O 1
ATOM 703 N N . LYS A 1 94 ? 22.763 1.287 -1.488 1.00 89.62 94 LYS A N 1
ATOM 704 C CA . LYS A 1 94 ? 23.803 0.724 -0.611 1.00 89.62 94 LYS A CA 1
ATOM 705 C C . LYS A 1 94 ? 23.284 0.512 0.808 1.00 89.62 94 LYS A C 1
ATOM 707 O O . LYS A 1 94 ? 23.653 -0.466 1.449 1.00 89.62 94 LYS A O 1
ATOM 712 N N . LEU A 1 95 ? 22.447 1.422 1.308 1.00 88.19 95 LEU A N 1
ATOM 713 C CA . LEU A 1 95 ? 21.783 1.266 2.601 1.00 88.19 95 LEU A CA 1
ATOM 714 C C . LEU A 1 95 ? 20.912 0.006 2.610 1.00 88.19 95 LEU A C 1
ATOM 716 O O . LEU A 1 95 ? 21.110 -0.856 3.459 1.00 88.19 95 LEU A O 1
ATOM 720 N N . LEU A 1 96 ? 20.034 -0.122 1.616 1.00 88.19 96 LEU A N 1
ATOM 721 C CA . LEU A 1 96 ? 19.130 -1.256 1.455 1.00 88.19 96 LEU A CA 1
ATOM 722 C C . LEU A 1 96 ? 19.890 -2.585 1.303 1.00 88.19 96 LEU A C 1
ATOM 724 O O . LEU A 1 96 ? 19.551 -3.562 1.963 1.00 88.19 96 LEU A O 1
ATOM 728 N N . ASN A 1 97 ? 20.981 -2.611 0.530 1.00 85.38 97 ASN A N 1
ATOM 729 C CA . ASN A 1 97 ? 21.837 -3.797 0.406 1.00 85.38 97 ASN A CA 1
ATOM 730 C C . ASN A 1 97 ? 22.497 -4.211 1.742 1.00 85.38 97 ASN A C 1
ATOM 732 O O . ASN A 1 97 ? 22.568 -5.398 2.064 1.00 85.38 97 ASN A O 1
ATOM 736 N N . ARG A 1 98 ? 22.953 -3.244 2.551 1.00 86.31 98 ARG A N 1
ATOM 737 C CA . ARG A 1 98 ? 23.507 -3.537 3.885 1.00 86.31 98 ARG A CA 1
ATOM 738 C C . ARG A 1 98 ? 22.440 -4.058 4.846 1.00 86.31 98 ARG A C 1
ATOM 740 O O . ARG A 1 98 ? 22.742 -4.975 5.606 1.00 86.31 98 ARG A O 1
ATOM 747 N N . ALA A 1 99 ? 21.234 -3.490 4.794 1.00 81.94 99 ALA A N 1
ATOM 748 C CA . ALA A 1 99 ? 20.110 -3.872 5.646 1.00 81.94 99 ALA A CA 1
ATOM 749 C C . ALA A 1 99 ? 19.655 -5.313 5.368 1.00 81.94 99 ALA A C 1
ATOM 751 O O . ALA A 1 99 ? 19.596 -6.120 6.289 1.00 81.94 99 ALA A O 1
ATOM 752 N N . VAL A 1 100 ? 19.468 -5.675 4.094 1.00 82.31 100 VAL A N 1
ATOM 753 C CA . VAL A 1 100 ? 19.083 -7.044 3.690 1.00 82.31 100 VAL A CA 1
ATOM 754 C C . VAL A 1 100 ? 20.193 -8.085 3.918 1.00 82.31 100 VAL A C 1
ATOM 756 O O . VAL A 1 100 ? 19.966 -9.285 3.839 1.00 82.31 100 VAL A O 1
ATOM 759 N N . SER A 1 101 ? 21.420 -7.647 4.205 1.00 80.69 101 SER A N 1
ATOM 760 C CA . SER A 1 101 ? 22.515 -8.550 4.584 1.00 80.69 101 SER A CA 1
ATOM 761 C C . SER A 1 101 ? 22.644 -8.724 6.103 1.00 80.69 101 SER A C 1
ATOM 763 O O . SER A 1 101 ? 23.291 -9.668 6.547 1.00 80.69 101 SER A O 1
ATOM 765 N N . ASN A 1 102 ? 22.083 -7.808 6.905 1.00 81.75 102 ASN A N 1
ATOM 766 C CA . ASN A 1 102 ? 22.246 -7.755 8.363 1.00 81.75 102 ASN A CA 1
ATOM 767 C C . ASN A 1 102 ? 20.907 -7.415 9.031 1.00 81.75 102 ASN A C 1
ATOM 769 O O . ASN A 1 102 ? 20.660 -6.265 9.400 1.00 81.75 102 ASN A O 1
ATOM 773 N N . PRO A 1 103 ? 20.039 -8.409 9.192 1.00 79.94 103 PRO A N 1
ATOM 774 C CA . PRO A 1 103 ? 18.717 -8.196 9.737 1.00 79.94 103 PRO A CA 1
ATOM 775 C C . PRO A 1 103 ? 18.673 -8.021 11.219 1.00 79.94 103 PRO A C 1
ATOM 777 O O . PRO A 1 103 ? 19.483 -8.575 11.962 1.00 79.94 103 PRO A O 1
ATOM 780 N N . ILE A 1 104 ? 17.561 -7.436 11.634 1.00 79.12 104 ILE A N 1
ATOM 781 C CA . ILE A 1 104 ? 17.113 -7.509 13.006 1.00 79.12 104 ILE A CA 1
ATOM 782 C C . ILE A 1 104 ? 15.714 -8.135 12.985 1.00 79.12 104 ILE A C 1
ATOM 784 O O . ILE A 1 104 ? 14.814 -7.550 12.381 1.00 79.12 104 ILE A O 1
ATOM 788 N N . PRO A 1 105 ? 15.516 -9.324 13.586 1.00 79.25 105 PRO A N 1
ATOM 789 C CA . PRO A 1 105 ? 14.200 -9.945 13.638 1.00 79.25 105 PRO A CA 1
ATOM 790 C C . PRO A 1 105 ? 13.230 -9.084 14.465 1.00 79.25 105 PRO A C 1
ATOM 792 O O . PRO A 1 105 ? 13.655 -8.448 15.437 1.00 79.25 105 PRO A O 1
ATOM 795 N N . PRO A 1 106 ? 11.929 -9.072 14.120 1.00 84.31 106 PRO A N 1
ATOM 796 C CA . PRO A 1 106 ? 10.934 -8.350 14.899 1.00 84.31 106 PRO A CA 1
ATOM 797 C C . PRO A 1 106 ? 10.804 -8.948 16.303 1.00 84.31 106 PRO A C 1
ATOM 799 O O . PRO A 1 106 ? 10.983 -10.150 16.514 1.00 84.31 106 PRO A O 1
ATOM 802 N N . VAL A 1 107 ? 10.450 -8.102 17.270 1.00 85.38 107 VAL A N 1
ATOM 803 C CA . VAL A 1 107 ? 10.202 -8.508 18.657 1.00 85.38 107 VAL A CA 1
ATOM 804 C C . VAL A 1 107 ? 8.707 -8.438 18.930 1.00 85.38 107 VAL A C 1
ATOM 806 O O . VAL A 1 107 ? 8.064 -7.428 18.652 1.00 85.38 107 VAL A O 1
ATOM 809 N N . VAL A 1 108 ? 8.158 -9.507 19.505 1.00 88.62 108 VAL A N 1
ATOM 810 C CA . VAL A 1 108 ? 6.763 -9.527 19.953 1.00 88.62 108 VAL A CA 1
ATOM 811 C C . VAL A 1 108 ? 6.630 -8.651 21.196 1.00 88.62 108 VAL A C 1
ATOM 813 O O . VAL A 1 108 ? 7.364 -8.823 22.171 1.00 88.62 108 VAL A O 1
ATOM 816 N N . VAL A 1 109 ? 5.687 -7.714 21.159 1.00 87.62 109 VAL A N 1
ATOM 817 C CA . VAL A 1 109 ? 5.355 -6.836 22.285 1.00 87.62 109 VAL A CA 1
ATOM 818 C C . VAL A 1 109 ? 4.007 -7.219 22.886 1.00 87.62 109 VAL A C 1
ATOM 820 O O . VAL A 1 109 ? 3.172 -7.835 22.229 1.00 87.62 109 VAL A O 1
ATOM 823 N N . ASP A 1 110 ? 3.805 -6.853 24.149 1.00 93.44 110 ASP A N 1
ATOM 824 C CA . ASP A 1 110 ? 2.514 -7.004 24.815 1.00 93.44 110 ASP A CA 1
ATOM 825 C C . ASP A 1 110 ? 1.447 -6.105 24.167 1.00 93.44 110 ASP A C 1
ATOM 827 O O . ASP A 1 110 ? 1.752 -4.987 23.741 1.00 93.44 110 ASP A O 1
ATOM 831 N N . ALA A 1 111 ? 0.197 -6.574 24.140 1.00 89.25 111 ALA A N 1
ATOM 832 C CA . ALA A 1 111 ? -0.938 -5.849 23.569 1.00 89.25 111 ALA A CA 1
ATOM 833 C C . ALA A 1 111 ? -1.123 -4.447 24.180 1.00 89.25 111 ALA A C 1
ATOM 835 O O . ALA A 1 111 ? -1.488 -3.515 23.472 1.00 89.25 111 ALA A O 1
ATOM 836 N N . SER A 1 112 ? -0.776 -4.251 25.459 1.00 90.94 112 SER A N 1
ATOM 837 C CA . SER A 1 112 ? -0.824 -2.936 26.122 1.00 90.94 112 SER A CA 1
ATOM 838 C C . SER A 1 112 ? 0.091 -1.877 25.497 1.00 90.94 112 SER A C 1
ATOM 840 O O . SER A 1 112 ? -0.088 -0.688 25.750 1.00 90.94 112 SER A O 1
ATOM 842 N N . LYS A 1 113 ? 1.077 -2.288 24.690 1.00 90.44 113 LYS A N 1
ATOM 843 C CA . LYS A 1 113 ? 1.981 -1.391 23.954 1.00 90.44 113 LYS A CA 1
ATOM 844 C C . LYS A 1 113 ? 1.589 -1.224 22.483 1.00 90.44 113 LYS A C 1
ATOM 846 O O . LYS A 1 113 ? 2.222 -0.440 21.781 1.00 90.44 113 LYS A O 1
ATOM 851 N N . ALA A 1 114 ? 0.595 -1.969 22.001 1.00 92.38 114 ALA A N 1
ATOM 852 C CA . ALA A 1 114 ? 0.193 -1.982 20.602 1.00 92.38 114 ALA A CA 1
ATOM 853 C C . ALA A 1 114 ? -0.861 -0.898 20.330 1.00 92.38 114 ALA A C 1
ATOM 855 O O . ALA A 1 114 ? -2.060 -1.142 20.427 1.00 92.38 114 ALA A O 1
ATOM 856 N N . GLN A 1 115 ? -0.413 0.297 19.934 1.00 92.81 115 GLN A N 1
ATOM 857 C CA . GLN A 1 115 ? -1.301 1.428 19.610 1.00 92.81 115 GLN A CA 1
ATOM 858 C C . GLN A 1 115 ? -2.330 1.102 18.513 1.00 92.81 115 GLN A C 1
ATOM 860 O O . GLN A 1 115 ? -3.422 1.658 18.491 1.00 92.81 115 GLN A O 1
ATOM 865 N N . CYS A 1 116 ? -2.025 0.153 17.622 1.00 94.06 116 CYS A N 1
ATOM 866 C CA . CYS A 1 116 ? -2.966 -0.313 16.601 1.00 94.06 116 CYS A CA 1
ATOM 867 C C . CYS A 1 116 ? -4.187 -1.071 17.162 1.00 94.06 116 CYS A C 1
ATOM 869 O O . CYS A 1 116 ? -5.085 -1.395 16.391 1.00 94.06 116 CYS A O 1
ATOM 871 N N . GLN A 1 117 ? -4.230 -1.361 18.468 1.00 95.38 117 GLN A N 1
ATOM 872 C CA . GLN A 1 117 ? -5.326 -2.066 19.145 1.00 95.38 117 GLN A CA 1
ATOM 873 C C . GLN A 1 117 ? -6.156 -1.155 20.071 1.00 95.38 117 GLN A C 1
ATOM 875 O O . GLN A 1 117 ? -6.982 -1.654 20.830 1.00 95.38 117 GLN A O 1
ATOM 880 N N . GLU A 1 118 ? -5.961 0.170 20.023 1.00 94.94 118 GLU A N 1
ATOM 881 C CA . GLU A 1 118 ? -6.723 1.139 20.836 1.00 94.94 118 GLU A CA 1
ATOM 882 C C . GLU A 1 118 ? -8.225 1.149 20.503 1.00 94.94 118 GLU A C 1
ATOM 884 O O . GLU A 1 118 ? -9.057 1.344 21.389 1.00 94.94 118 GLU A O 1
ATOM 889 N N . VAL A 1 119 ? -8.575 0.913 19.235 1.00 94.44 119 VAL A N 1
ATOM 890 C CA . VAL A 1 119 ? -9.956 0.808 18.752 1.00 94.44 119 VAL A CA 1
ATOM 891 C C . VAL A 1 119 ? -10.107 -0.512 18.008 1.00 94.44 119 VAL A C 1
ATOM 893 O O . VAL A 1 119 ? -9.335 -0.812 17.099 1.00 94.44 119 VAL A O 1
ATOM 896 N N . VAL A 1 120 ? -11.106 -1.306 18.395 1.00 95.69 120 VAL A N 1
ATOM 897 C CA . VAL A 1 120 ? -11.375 -2.622 17.808 1.00 95.69 120 VAL A CA 1
ATOM 898 C C . VAL A 1 120 ? -12.824 -2.672 17.348 1.00 95.69 120 VAL A C 1
ATOM 900 O O . VAL A 1 120 ? -13.728 -2.406 18.134 1.00 95.69 120 VAL A O 1
ATOM 903 N N . HIS A 1 121 ? -13.020 -3.047 16.085 1.00 96.06 121 HIS A N 1
ATOM 904 C CA . HIS A 1 121 ? -14.325 -3.316 15.489 1.00 96.06 121 HIS A CA 1
ATOM 905 C C . HIS A 1 121 ? -14.366 -4.767 15.024 1.00 96.06 121 HIS A C 1
ATOM 907 O O . HIS A 1 121 ? -13.544 -5.179 14.200 1.00 96.06 121 HIS A O 1
ATOM 913 N N . TYR A 1 122 ? -15.318 -5.547 15.528 1.00 97.75 122 TYR A N 1
ATOM 914 C CA . TYR A 1 122 ? -15.518 -6.917 15.066 1.00 97.75 122 TYR A CA 1
ATOM 915 C C . TYR A 1 122 ? -16.519 -6.968 13.911 1.00 97.75 122 TYR A C 1
ATOM 917 O O . TYR A 1 122 ? -17.592 -6.380 13.979 1.00 97.75 122 TYR A O 1
ATOM 925 N N . ALA A 1 123 ? -16.230 -7.774 12.884 1.00 97.06 123 ALA A N 1
ATOM 926 C CA . ALA A 1 123 ? -17.146 -7.979 11.753 1.00 97.06 123 ALA A CA 1
ATOM 927 C C . ALA A 1 123 ? -18.513 -8.576 12.156 1.00 97.06 123 ALA A C 1
ATOM 929 O O . ALA A 1 123 ? -19.477 -8.518 11.395 1.00 97.06 123 ALA A O 1
ATOM 930 N N . THR A 1 124 ? -18.604 -9.151 13.360 1.00 97.06 124 THR A N 1
ATOM 931 C CA . THR A 1 124 ? -19.840 -9.675 13.954 1.00 97.06 124 THR A CA 1
ATOM 932 C C . THR A 1 124 ? -20.725 -8.600 14.588 1.00 97.06 124 THR A C 1
ATOM 934 O O . THR A 1 124 ? -21.846 -8.912 14.985 1.00 97.06 124 THR A O 1
ATOM 937 N N . GLU A 1 125 ? -20.236 -7.368 14.740 1.00 97.12 125 GLU A N 1
ATOM 938 C CA . GLU A 1 125 ? -21.012 -6.255 15.292 1.00 97.12 125 GLU A CA 1
ATOM 939 C C . GLU A 1 125 ? -22.143 -5.840 14.344 1.00 97.12 125 GLU A C 1
ATOM 941 O O . GLU A 1 125 ? -22.007 -5.836 13.116 1.00 97.12 125 GLU A O 1
ATOM 946 N N . GLU A 1 126 ? -23.287 -5.468 14.919 1.00 96.25 126 GLU A N 1
ATOM 947 C CA . GLU A 1 126 ? -24.410 -4.960 14.139 1.00 96.25 126 GLU A CA 1
ATOM 948 C C . GLU A 1 126 ? -24.027 -3.643 13.452 1.00 96.25 126 GLU A C 1
ATOM 950 O O . GLU A 1 126 ? -23.486 -2.727 14.066 1.00 96.25 126 GLU A O 1
ATOM 955 N N . GLY A 1 127 ? -24.308 -3.548 12.152 1.00 94.81 127 GLY A N 1
ATOM 956 C CA . GLY A 1 127 ? -23.987 -2.360 11.362 1.00 94.81 127 GLY A CA 1
ATOM 957 C C . GLY A 1 127 ? -22.523 -2.246 10.924 1.00 94.81 127 GLY A C 1
ATOM 958 O O . GLY A 1 127 ? -22.202 -1.255 10.262 1.00 94.81 127 GLY A O 1
ATOM 959 N N . PHE A 1 128 ? -21.671 -3.241 11.221 1.00 97.81 128 PHE A N 1
ATOM 960 C CA . PHE A 1 128 ? -20.299 -3.293 10.713 1.00 97.81 128 PHE A CA 1
ATOM 961 C C . PHE A 1 128 ? -20.273 -3.181 9.185 1.00 97.81 128 PHE A C 1
ATOM 963 O O . PHE A 1 128 ? -20.975 -3.905 8.472 1.00 97.81 128 PHE A O 1
ATOM 970 N N . ASP A 1 129 ? -19.446 -2.263 8.694 1.00 97.38 129 ASP A N 1
ATOM 971 C CA . ASP A 1 129 ? -19.151 -2.088 7.280 1.00 97.38 129 ASP A CA 1
ATOM 972 C C . ASP A 1 129 ? -17.758 -1.474 7.143 1.00 97.38 129 ASP A C 1
ATOM 974 O O . ASP A 1 129 ? -17.554 -0.291 7.430 1.00 97.38 129 ASP A O 1
ATOM 978 N N . ILE A 1 130 ? -16.793 -2.276 6.693 1.00 96.69 130 ILE A N 1
ATOM 979 C CA . ILE A 1 130 ? -15.399 -1.855 6.530 1.00 96.69 130 ILE A CA 1
ATOM 980 C C . ILE A 1 130 ? -15.261 -0.622 5.630 1.00 96.69 130 ILE A C 1
ATOM 982 O O . ILE A 1 130 ? -14.377 0.207 5.846 1.00 96.69 130 ILE A O 1
ATOM 986 N N . ARG A 1 131 ? -16.177 -0.448 4.671 1.00 95.88 131 ARG A N 1
ATOM 987 C CA . ARG A 1 131 ? -16.184 0.676 3.725 1.00 95.88 131 ARG A CA 1
ATOM 988 C C . ARG A 1 131 ? -16.596 1.993 4.373 1.00 95.88 131 ARG A C 1
ATOM 990 O O . ARG A 1 131 ? -16.424 3.028 3.752 1.00 95.88 131 ARG A O 1
ATOM 997 N N . LYS A 1 132 ? -17.151 1.971 5.590 1.00 94.56 132 LYS A N 1
ATOM 998 C CA . LYS A 1 132 ? -17.412 3.176 6.397 1.00 94.56 132 LYS A CA 1
ATOM 999 C C . LYS A 1 132 ? -16.245 3.506 7.323 1.00 94.56 132 LYS A C 1
ATOM 1001 O O . LYS A 1 132 ? -16.039 4.665 7.661 1.00 94.56 132 LYS A O 1
ATOM 1006 N N . LEU A 1 133 ? -15.484 2.489 7.726 1.00 93.94 133 LEU A N 1
ATOM 1007 C CA . LEU A 1 133 ? -14.352 2.641 8.637 1.00 93.94 133 LEU A CA 1
ATOM 1008 C C . LEU A 1 133 ? -13.098 3.127 7.904 1.00 93.94 133 LEU A C 1
ATOM 1010 O O . LEU A 1 133 ? -12.388 3.992 8.407 1.00 93.94 133 LEU A O 1
ATOM 1014 N N . ILE A 1 134 ? -12.833 2.588 6.711 1.00 94.75 134 ILE A N 1
ATOM 1015 C CA . ILE A 1 134 ? -11.612 2.870 5.954 1.00 94.75 134 ILE A CA 1
ATOM 1016 C C . ILE A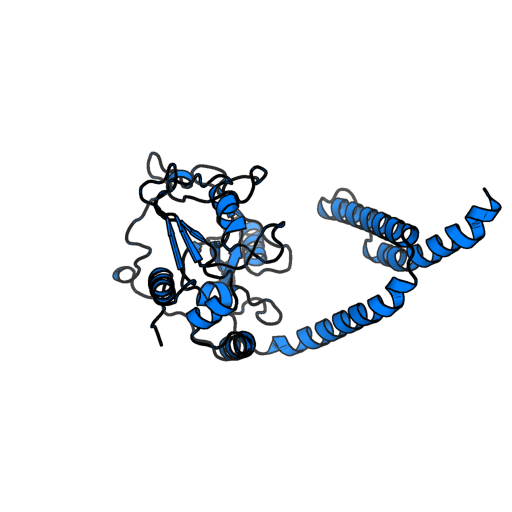 1 134 ? -11.942 3.727 4.725 1.00 94.75 134 ILE A C 1
ATOM 1018 O O . ILE A 1 134 ? -12.625 3.228 3.828 1.00 94.75 134 ILE A O 1
ATOM 1022 N N . PRO A 1 135 ? -11.426 4.970 4.626 1.00 95.69 135 PRO A N 1
ATOM 1023 C CA . PRO A 1 135 ? -11.577 5.821 3.444 1.00 95.69 135 PRO A CA 1
ATOM 1024 C C . PRO A 1 135 ? -10.660 5.357 2.301 1.00 95.69 135 PRO A C 1
ATOM 1026 O O . PRO A 1 135 ? -9.741 6.064 1.890 1.00 95.69 135 PRO A O 1
ATOM 1029 N N . ALA A 1 136 ? -10.855 4.129 1.817 1.00 96.94 136 ALA A N 1
ATOM 1030 C CA . ALA A 1 136 ? -10.083 3.587 0.706 1.00 96.94 136 ALA A CA 1
ATOM 1031 C C . ALA A 1 136 ? -10.425 4.362 -0.582 1.00 96.94 136 ALA A C 1
ATOM 1033 O O . ALA A 1 136 ? -11.586 4.355 -0.994 1.00 96.94 136 ALA A O 1
ATOM 1034 N N . PRO A 1 137 ? -9.462 5.037 -1.229 1.00 97.06 137 PRO A N 1
ATOM 1035 C CA . PRO A 1 137 ? -9.758 5.801 -2.428 1.00 97.06 137 PRO A CA 1
ATOM 1036 C C . PRO A 1 137 ? -9.894 4.896 -3.657 1.00 97.06 137 PRO A C 1
ATOM 1038 O O . PRO A 1 137 ? -9.354 3.785 -3.708 1.00 97.06 137 PRO A O 1
ATOM 1041 N N . THR A 1 138 ? -10.561 5.404 -4.687 1.00 98.25 138 THR A N 1
ATOM 1042 C CA . THR A 1 138 ? -10.351 4.948 -6.070 1.00 98.25 138 THR A CA 1
ATOM 1043 C C . THR A 1 138 ? -9.342 5.884 -6.734 1.00 98.25 138 THR A C 1
ATOM 1045 O O . THR A 1 138 ? -9.326 7.090 -6.482 1.00 98.25 138 THR A O 1
ATOM 1048 N N . ASN A 1 139 ? -8.446 5.342 -7.557 1.00 97.06 139 ASN A N 1
ATOM 1049 C CA . ASN A 1 139 ? -7.470 6.155 -8.284 1.00 97.06 139 ASN A CA 1
ATOM 1050 C C . ASN A 1 139 ? -8.062 6.771 -9.549 1.00 97.06 139 ASN A C 1
ATOM 1052 O O . ASN A 1 139 ? -7.644 7.857 -9.951 1.00 97.06 139 ASN A O 1
ATOM 1056 N N . THR A 1 140 ? -9.003 6.065 -10.171 1.00 97.06 140 THR A N 1
ATOM 1057 C CA . THR A 1 140 ? -9.735 6.488 -11.366 1.00 97.06 140 THR A CA 1
ATOM 1058 C C . THR A 1 140 ? -11.224 6.210 -11.192 1.00 97.06 140 THR A C 1
ATOM 1060 O O . THR A 1 140 ? -11.606 5.411 -10.336 1.00 97.06 140 THR A O 1
ATOM 1063 N N . GLU A 1 141 ? -12.066 6.860 -11.996 1.00 96.31 141 GLU A N 1
ATOM 1064 C CA . GLU A 1 141 ? -13.516 6.611 -11.992 1.00 96.31 141 GLU A CA 1
ATOM 1065 C C . GLU A 1 141 ? -13.851 5.196 -12.494 1.00 96.31 141 GLU A C 1
ATOM 1067 O O . GLU A 1 141 ? -14.910 4.654 -12.184 1.00 96.31 141 GLU A O 1
ATOM 1072 N N . GLU A 1 142 ? -12.937 4.585 -13.251 1.00 97.31 142 GLU A N 1
ATOM 1073 C CA . GLU A 1 142 ? -13.067 3.256 -13.844 1.00 97.31 142 GLU A CA 1
ATOM 1074 C C . GLU A 1 142 ? -12.497 2.124 -12.972 1.00 97.31 142 GLU A C 1
ATOM 1076 O O . GLU A 1 142 ? -12.540 0.956 -13.376 1.00 97.31 142 GLU A O 1
ATOM 1081 N N . ASP A 1 143 ? -11.952 2.436 -11.791 1.00 97.62 143 ASP A N 1
ATOM 1082 C CA . ASP A 1 143 ? -11.479 1.416 -10.854 1.00 97.62 143 ASP A CA 1
ATOM 1083 C C . ASP A 1 143 ? -12.639 0.486 -10.448 1.00 97.62 143 ASP A C 1
ATOM 1085 O O . ASP A 1 143 ? -13.777 0.908 -10.253 1.00 97.62 143 ASP A O 1
ATOM 1089 N N . ALA A 1 144 ? -12.342 -0.803 -10.255 1.00 96.56 144 ALA A N 1
ATOM 1090 C CA . ALA A 1 144 ? -13.353 -1.811 -9.911 1.00 96.56 144 ALA A CA 1
ATOM 1091 C C . ALA A 1 144 ? -14.057 -1.570 -8.557 1.00 96.56 144 ALA A C 1
ATOM 1093 O O . ALA A 1 144 ? -15.082 -2.190 -8.279 1.00 96.56 144 ALA A O 1
ATOM 1094 N N . GLY A 1 145 ? -13.492 -0.708 -7.712 1.00 96.75 145 GLY A N 1
ATOM 1095 C CA . GLY A 1 145 ? -14.006 -0.335 -6.401 1.00 96.75 145 GLY A CA 1
ATOM 1096 C C . GLY A 1 145 ? -12.923 0.324 -5.538 1.00 96.75 145 GLY A C 1
ATOM 1097 O O . GLY A 1 145 ? -11.795 0.492 -6.003 1.00 96.75 145 GLY A O 1
ATOM 1098 N N . PRO A 1 146 ? -13.232 0.683 -4.282 1.00 97.94 146 PRO A N 1
ATOM 1099 C CA . PRO A 1 146 ? -12.281 1.281 -3.342 1.00 97.94 146 PRO A CA 1
ATOM 1100 C C . PRO A 1 146 ? -11.066 0.379 -3.089 1.00 97.94 146 PRO A C 1
ATOM 1102 O O . PRO A 1 146 ? -11.240 -0.805 -2.784 1.00 97.94 146 PRO A O 1
ATOM 1105 N N . TYR A 1 147 ? -9.844 0.917 -3.172 1.00 98.31 147 TYR A N 1
ATOM 1106 C CA . TYR A 1 147 ? -8.610 0.142 -3.002 1.00 98.31 147 TYR A CA 1
ATOM 1107 C C . TYR A 1 147 ? -7.771 0.589 -1.804 1.00 98.31 147 TYR A C 1
ATOM 1109 O O . TYR A 1 147 ? -7.386 1.749 -1.681 1.00 98.31 147 TYR A O 1
ATOM 1117 N N . ILE A 1 148 ? -7.353 -0.379 -0.988 1.00 97.81 148 ILE A N 1
ATOM 1118 C CA . ILE A 1 148 ? -6.167 -0.234 -0.140 1.00 97.81 148 ILE A CA 1
ATOM 1119 C C . ILE A 1 148 ? -4.962 -0.613 -1.008 1.00 97.81 148 ILE A C 1
ATOM 1121 O O . ILE A 1 148 ? -4.827 -1.757 -1.451 1.00 97.81 148 ILE A O 1
ATOM 1125 N N . THR A 1 149 ? -4.107 0.366 -1.302 1.00 95.56 149 THR A N 1
ATOM 1126 C CA . THR A 1 149 ? -2.960 0.215 -2.217 1.00 95.56 149 THR A CA 1
ATOM 1127 C C . THR A 1 149 ? -1.648 -0.089 -1.498 1.00 95.56 149 THR A C 1
ATOM 1129 O O . THR A 1 149 ? -0.745 -0.664 -2.100 1.00 95.56 149 THR A O 1
ATOM 1132 N N . MET A 1 150 ? -1.562 0.253 -0.211 1.00 94.50 150 MET A N 1
ATOM 1133 C CA . MET A 1 150 ? -0.420 -0.009 0.671 1.00 94.50 150 MET A CA 1
ATOM 1134 C C . MET A 1 150 ? -0.820 -0.966 1.801 1.00 94.50 150 MET A C 1
ATOM 1136 O O . MET A 1 150 ? -0.603 -0.700 2.978 1.00 94.50 150 MET A O 1
ATOM 1140 N N . GLY A 1 151 ? -1.486 -2.067 1.437 1.00 95.44 151 GLY A N 1
ATOM 1141 C CA . GLY A 1 151 ? -1.891 -3.110 2.377 1.00 95.44 151 GLY A CA 1
ATOM 1142 C C . GLY A 1 151 ? -0.758 -4.098 2.610 1.00 95.44 151 GLY A C 1
ATOM 1143 O O . GLY A 1 151 ? -0.548 -4.996 1.790 1.00 95.44 151 GLY A O 1
ATOM 1144 N N . LEU A 1 152 ? -0.036 -3.936 3.716 1.00 94.06 152 LEU A N 1
ATOM 1145 C CA . LEU A 1 152 ? 1.041 -4.830 4.118 1.00 94.06 152 LEU A CA 1
ATOM 1146 C C . LEU A 1 152 ? 0.441 -6.126 4.680 1.00 94.06 152 LEU A C 1
ATOM 1148 O O . LEU A 1 152 ? -0.020 -6.169 5.820 1.00 94.06 152 LEU A O 1
ATOM 1152 N N . CYS A 1 153 ? 0.402 -7.165 3.850 1.00 94.50 153 CYS A N 1
ATOM 1153 C CA . CYS A 1 153 ? -0.231 -8.439 4.159 1.00 94.50 153 CYS A CA 1
ATOM 1154 C C . CYS A 1 153 ? 0.776 -9.395 4.797 1.00 94.50 153 CYS A C 1
ATOM 1156 O O . CYS A 1 153 ? 1.767 -9.758 4.164 1.00 94.50 153 CYS A O 1
ATOM 1158 N N . TYR A 1 154 ? 0.491 -9.829 6.022 1.00 91.94 154 TYR A N 1
ATOM 1159 C CA . TYR A 1 154 ? 1.250 -10.853 6.734 1.00 91.94 154 TYR A CA 1
ATOM 1160 C C . TYR A 1 154 ? 0.475 -12.168 6.724 1.00 91.94 154 TYR A C 1
ATOM 1162 O O . TYR A 1 154 ? -0.725 -12.196 7.019 1.00 91.94 154 TYR A O 1
ATOM 1170 N N . ALA A 1 155 ? 1.169 -13.262 6.427 1.00 92.44 155 ALA A N 1
ATOM 1171 C CA . ALA A 1 155 ? 0.632 -14.610 6.556 1.00 92.44 155 ALA A CA 1
ATOM 1172 C C . ALA A 1 155 ? 1.741 -15.602 6.913 1.00 92.44 155 ALA A C 1
ATOM 1174 O O . ALA A 1 155 ? 2.920 -15.355 6.655 1.00 92.44 155 ALA A O 1
ATOM 1175 N N . SER A 1 156 ? 1.346 -16.753 7.452 1.00 90.75 156 SER A N 1
ATOM 1176 C CA . SER A 1 156 ? 2.261 -17.851 7.763 1.00 90.75 156 SER A CA 1
ATOM 1177 C C . SER A 1 156 ? 1.907 -19.100 6.965 1.00 90.75 156 SER A C 1
ATOM 1179 O O . SER A 1 156 ? 0.728 -19.411 6.778 1.00 90.75 156 SER A O 1
ATOM 1181 N N . ASP A 1 157 ? 2.922 -19.847 6.540 1.00 90.56 157 ASP A N 1
ATOM 1182 C CA . ASP A 1 157 ? 2.757 -21.143 5.897 1.00 90.56 157 ASP A CA 1
ATOM 1183 C C . ASP A 1 157 ? 1.972 -22.087 6.834 1.00 90.56 157 ASP A C 1
ATOM 1185 O O . ASP A 1 157 ? 2.345 -22.263 8.006 1.00 90.56 157 ASP A O 1
ATOM 1189 N N . PRO A 1 158 ? 0.875 -22.708 6.360 1.00 90.62 158 PRO A N 1
ATOM 1190 C CA . PRO A 1 158 ? 0.054 -23.578 7.195 1.00 90.62 158 PRO A CA 1
ATOM 1191 C C . PRO A 1 158 ? 0.809 -24.817 7.705 1.00 90.62 158 PRO A C 1
ATOM 1193 O O . PRO A 1 158 ? 0.443 -25.341 8.765 1.00 90.62 158 PRO A O 1
ATOM 1196 N N . GLU A 1 159 ? 1.863 -25.250 7.011 1.00 89.69 159 GLU A N 1
ATOM 1197 C CA . GLU A 1 159 ? 2.696 -26.409 7.332 1.00 89.69 159 GLU A CA 1
ATOM 1198 C C . GLU A 1 159 ? 3.952 -26.007 8.116 1.00 89.69 159 GLU A C 1
ATOM 1200 O O . GLU A 1 159 ? 4.135 -26.476 9.241 1.00 89.69 159 GLU A O 1
ATOM 1205 N N . THR A 1 160 ? 4.801 -25.135 7.556 1.00 88.69 160 THR A N 1
ATOM 1206 C CA . THR A 1 160 ? 6.132 -24.831 8.131 1.00 88.69 160 THR A CA 1
ATOM 1207 C C . THR A 1 160 ? 6.093 -23.781 9.237 1.00 88.69 160 THR A C 1
ATOM 1209 O O . THR A 1 160 ? 7.025 -23.709 10.034 1.00 88.69 160 THR A O 1
ATOM 1212 N N . LYS A 1 161 ? 5.011 -22.992 9.317 1.00 87.50 161 LYS A N 1
ATOM 1213 C CA . LYS A 1 161 ? 4.857 -21.824 10.207 1.00 87.50 161 LYS A CA 1
ATOM 1214 C C . LYS A 1 161 ? 5.809 -20.663 9.916 1.00 87.50 161 LYS A C 1
ATOM 1216 O O . LYS A 1 161 ? 5.782 -19.666 10.635 1.00 87.50 161 LYS A O 1
ATOM 1221 N N . GLU A 1 162 ? 6.605 -20.752 8.855 1.00 85.75 162 GLU A N 1
ATOM 1222 C CA . GLU A 1 162 ? 7.381 -19.619 8.355 1.00 85.75 162 GLU A CA 1
ATOM 1223 C C . GLU A 1 162 ? 6.430 -18.525 7.881 1.00 85.75 162 GLU A C 1
ATOM 1225 O O . GLU A 1 162 ? 5.345 -18.810 7.380 1.00 85.75 162 GLU A O 1
ATOM 1230 N N . SER A 1 163 ? 6.806 -17.271 8.091 1.00 84.81 163 SER A N 1
ATOM 1231 C CA . SER A 1 163 ? 5.940 -16.129 7.807 1.00 84.81 163 SER A CA 1
ATOM 1232 C C . SER A 1 163 ? 6.570 -15.218 6.780 1.00 84.81 163 SER A C 1
ATOM 1234 O O . SER A 1 163 ? 7.792 -15.143 6.693 1.00 84.81 163 SER A O 1
ATOM 1236 N N . ASP A 1 164 ? 5.719 -14.534 6.031 1.00 84.94 164 ASP A N 1
ATOM 1237 C CA . ASP A 1 164 ? 6.118 -13.632 4.962 1.00 84.94 164 ASP A CA 1
ATOM 1238 C C . ASP A 1 164 ? 5.238 -12.384 4.979 1.00 84.94 164 ASP A C 1
ATOM 1240 O O . ASP A 1 164 ? 4.085 -12.421 5.434 1.00 84.94 164 ASP A O 1
ATOM 1244 N N . ILE A 1 165 ? 5.798 -11.283 4.483 1.00 86.56 165 ILE A N 1
ATOM 1245 C CA . ILE A 1 165 ? 5.137 -9.988 4.416 1.00 86.56 165 ILE A CA 1
ATOM 1246 C C . ILE A 1 165 ? 5.243 -9.451 2.997 1.00 86.56 165 ILE A C 1
ATOM 1248 O O . ILE A 1 165 ? 6.329 -9.280 2.460 1.00 86.56 165 ILE A O 1
ATOM 1252 N N . THR A 1 166 ? 4.106 -9.121 2.391 1.00 88.31 166 THR A N 1
ATOM 1253 C CA . THR A 1 166 ? 4.081 -8.537 1.044 1.00 88.31 166 THR A CA 1
ATOM 1254 C C . THR A 1 166 ? 3.006 -7.471 0.924 1.00 88.31 166 THR A C 1
ATOM 1256 O O . THR A 1 166 ? 1.949 -7.547 1.549 1.00 88.31 166 THR A O 1
ATOM 1259 N N . ILE A 1 167 ? 3.255 -6.455 0.100 1.00 92.00 167 ILE A N 1
ATOM 1260 C CA . ILE A 1 167 ? 2.253 -5.426 -0.189 1.00 92.00 167 ILE A CA 1
ATOM 1261 C C . ILE A 1 167 ? 1.327 -5.929 -1.298 1.00 92.00 167 ILE A C 1
ATOM 1263 O O . ILE A 1 167 ? 1.781 -6.316 -2.378 1.00 92.00 167 ILE A O 1
ATOM 1267 N N . HIS A 1 168 ? 0.019 -5.881 -1.051 1.00 94.56 168 HIS A N 1
ATOM 1268 C CA . HIS A 1 168 ? -1.001 -6.230 -2.035 1.00 94.56 168 HIS A CA 1
ATOM 1269 C C . HIS A 1 168 ? -2.014 -5.104 -2.226 1.00 94.56 168 HIS A C 1
ATOM 1271 O O . HIS A 1 168 ? -2.349 -4.369 -1.299 1.00 94.56 168 HIS A O 1
ATOM 1277 N N . ARG A 1 169 ? -2.552 -5.021 -3.449 1.00 94.88 169 ARG A N 1
ATOM 1278 C CA . ARG A 1 169 ? -3.754 -4.228 -3.725 1.00 94.88 169 ARG A CA 1
ATOM 1279 C C . ARG A 1 169 ? -4.992 -5.011 -3.294 1.00 94.88 169 ARG A C 1
ATOM 1281 O O . ARG A 1 169 ? -5.147 -6.181 -3.658 1.00 94.88 169 ARG A O 1
ATOM 1288 N N . LEU A 1 170 ? -5.864 -4.345 -2.554 1.00 97.69 170 LEU A N 1
ATOM 1289 C CA . LEU A 1 170 ? -7.019 -4.940 -1.893 1.00 97.69 170 LEU A CA 1
ATOM 1290 C C . LEU A 1 170 ? -8.258 -4.111 -2.227 1.00 97.69 170 LEU A C 1
ATOM 1292 O O . LEU A 1 170 ? -8.314 -2.942 -1.859 1.00 97.69 170 LEU A O 1
ATOM 1296 N N . CYS A 1 171 ? -9.221 -4.692 -2.944 1.00 98.38 171 CYS A N 1
ATOM 1297 C CA . CYS A 1 171 ? -10.466 -4.000 -3.292 1.00 98.38 171 CYS A CA 1
ATOM 1298 C C . CYS A 1 171 ? -11.544 -4.329 -2.261 1.00 98.38 171 CYS A C 1
ATOM 1300 O O . CYS A 1 171 ? -11.799 -5.514 -2.026 1.00 98.38 171 CYS A O 1
ATOM 1302 N N . LEU A 1 172 ? -12.169 -3.315 -1.666 1.00 98.00 172 LEU A N 1
ATOM 1303 C CA . LEU A 1 172 ? -13.289 -3.502 -0.744 1.00 98.00 172 LEU A CA 1
ATOM 1304 C C . LEU A 1 172 ? -14.546 -3.867 -1.546 1.00 98.00 172 LEU A C 1
ATOM 1306 O O . LEU A 1 172 ? -15.053 -3.047 -2.307 1.00 98.00 172 LEU A O 1
ATOM 1310 N N . GLN A 1 173 ? -15.039 -5.097 -1.384 1.00 97.75 173 GLN A N 1
ATOM 1311 C CA . GLN A 1 173 ? -16.143 -5.640 -2.187 1.00 97.75 173 GLN A CA 1
ATOM 1312 C C . GLN A 1 173 ? -17.498 -5.444 -1.502 1.00 97.75 173 GLN A C 1
ATOM 1314 O O . GLN A 1 173 ? -18.481 -5.042 -2.125 1.00 97.75 173 GLN A O 1
ATOM 1319 N N . SER A 1 174 ? -17.555 -5.709 -0.199 1.00 97.38 174 SER A N 1
ATOM 1320 C CA . SER A 1 174 ? -18.785 -5.639 0.588 1.00 97.38 174 SER A CA 1
ATOM 1321 C C . SER A 1 174 ? -18.497 -5.108 1.995 1.00 97.38 174 SER A C 1
ATOM 1323 O O . SER A 1 174 ? -17.466 -4.475 2.226 1.00 97.38 174 SER A O 1
ATOM 1325 N N . LYS A 1 175 ? -19.433 -5.301 2.928 1.00 97.69 175 LYS A N 1
ATOM 1326 C CA . LYS A 1 175 ? -19.293 -4.821 4.308 1.00 97.69 175 LYS A CA 1
ATOM 1327 C C . LYS A 1 175 ? -18.148 -5.513 5.062 1.00 97.69 175 LYS A C 1
ATOM 1329 O O . LYS A 1 175 ? -17.602 -4.925 5.987 1.00 97.69 175 LYS A O 1
ATOM 1334 N N . ASP A 1 176 ? -17.802 -6.738 4.675 1.00 97.75 176 ASP A N 1
ATOM 1335 C CA . ASP A 1 176 ? -16.855 -7.622 5.361 1.00 97.75 176 ASP A CA 1
ATOM 1336 C C . ASP A 1 176 ? -16.011 -8.485 4.400 1.00 97.75 176 ASP A C 1
ATOM 1338 O O . ASP A 1 176 ? -15.263 -9.352 4.848 1.00 97.75 176 ASP A O 1
ATOM 1342 N N . GLU A 1 177 ? -16.059 -8.222 3.088 1.00 97.94 177 GLU A N 1
ATOM 1343 C CA . GLU A 1 177 ? -15.267 -8.945 2.085 1.00 97.94 177 GLU A CA 1
ATOM 1344 C C . GLU A 1 177 ? -14.313 -8.022 1.319 1.00 97.94 177 GLU A C 1
ATOM 1346 O O . GLU A 1 177 ? -14.662 -6.915 0.892 1.00 97.94 177 GLU A O 1
ATOM 1351 N N . ILE A 1 178 ? -13.099 -8.525 1.089 1.00 97.88 178 ILE A N 1
ATOM 1352 C CA . ILE A 1 178 ? -12.026 -7.848 0.360 1.00 97.88 178 ILE A CA 1
ATOM 1353 C C . ILE A 1 178 ? -11.468 -8.818 -0.678 1.00 97.88 178 ILE A C 1
ATOM 1355 O O . ILE A 1 178 ? -11.117 -9.952 -0.353 1.00 97.88 178 ILE A O 1
ATOM 1359 N N . SER A 1 179 ? -11.328 -8.375 -1.927 1.00 97.25 179 SER A N 1
ATOM 1360 C CA . SER A 1 179 ? -10.631 -9.163 -2.946 1.00 97.25 179 SER A CA 1
ATOM 1361 C C . SER A 1 179 ? -9.145 -8.816 -2.973 1.00 97.25 179 SER A C 1
ATOM 1363 O O . SER A 1 179 ? -8.784 -7.640 -3.066 1.00 97.25 179 SER A O 1
ATOM 1365 N N . MET A 1 180 ? -8.297 -9.839 -2.989 1.00 95.19 180 MET A N 1
ATOM 1366 C CA . MET A 1 180 ? -6.841 -9.724 -3.015 1.00 95.19 180 MET A CA 1
ATOM 1367 C C . MET A 1 180 ? -6.285 -10.434 -4.248 1.00 95.19 180 MET A C 1
ATOM 1369 O O . MET A 1 180 ? -6.621 -11.587 -4.517 1.00 95.19 180 MET A O 1
ATOM 1373 N N . TYR A 1 181 ? -5.422 -9.756 -5.006 1.00 90.81 181 TYR A N 1
ATOM 1374 C CA . TYR A 1 181 ? -4.739 -10.377 -6.141 1.00 90.81 181 TYR A CA 1
ATOM 1375 C C . TYR A 1 181 ? -3.419 -11.012 -5.700 1.00 90.81 181 TYR A C 1
ATOM 1377 O O . TYR A 1 181 ? -2.548 -10.324 -5.166 1.00 90.81 181 TYR A O 1
ATOM 1385 N N . PHE A 1 182 ? -3.247 -12.301 -5.993 1.00 84.69 182 PHE A N 1
ATOM 1386 C CA . PHE A 1 182 ? -1.997 -13.034 -5.802 1.00 84.69 182 PHE A CA 1
ATOM 1387 C C . PHE A 1 182 ? -1.322 -13.236 -7.157 1.00 84.69 182 PHE A C 1
ATOM 1389 O O . PHE A 1 182 ? -1.934 -13.782 -8.072 1.00 84.69 182 PHE A O 1
ATOM 1396 N N . VAL A 1 183 ? -0.062 -12.812 -7.291 1.00 79.19 183 VAL A N 1
ATOM 1397 C CA . VAL A 1 183 ? 0.723 -13.079 -8.505 1.00 79.19 183 VAL A CA 1
ATOM 1398 C C . VAL A 1 183 ? 1.032 -14.581 -8.560 1.00 79.19 183 VAL A C 1
ATOM 1400 O O . VAL A 1 183 ? 1.714 -15.075 -7.657 1.00 79.19 183 VAL A O 1
ATOM 1403 N N . PRO A 1 184 ? 0.576 -15.315 -9.591 1.00 72.62 184 PRO A N 1
ATOM 1404 C CA . PRO A 1 184 ? 0.826 -16.749 -9.684 1.00 72.62 184 PRO A CA 1
ATOM 1405 C C . PRO A 1 184 ? 2.325 -17.068 -9.750 1.00 72.62 184 PRO A C 1
ATOM 1407 O O . PRO A 1 184 ? 3.057 -16.459 -10.529 1.00 72.62 184 PRO A O 1
ATOM 1410 N N . GLY A 1 185 ? 2.778 -18.035 -8.948 1.00 63.56 185 GLY A N 1
ATOM 1411 C CA . GLY A 1 185 ? 4.124 -18.619 -9.033 1.00 63.56 185 GLY A CA 1
ATOM 1412 C C . GLY A 1 185 ? 5.302 -17.732 -8.607 1.00 63.56 185 GLY A C 1
ATOM 1413 O O . GLY A 1 185 ? 6.437 -18.184 -8.711 1.00 63.56 185 GLY A O 1
ATOM 1414 N N . ALA A 1 186 ? 5.066 -16.502 -8.137 1.00 61.06 186 ALA A N 1
ATOM 1415 C CA . ALA A 1 186 ? 6.140 -15.546 -7.832 1.00 61.06 186 ALA A CA 1
ATOM 1416 C C . ALA A 1 186 ? 6.172 -15.043 -6.377 1.00 61.06 186 ALA A C 1
ATOM 1418 O O . ALA A 1 186 ? 7.149 -14.414 -5.979 1.00 61.06 186 ALA A O 1
ATOM 1419 N N . ARG A 1 187 ? 5.114 -15.266 -5.584 1.00 71.62 187 ARG A N 1
ATOM 1420 C CA . ARG A 1 187 ? 4.959 -14.680 -4.237 1.00 71.62 187 ARG A CA 1
ATOM 1421 C C . ARG A 1 187 ? 4.650 -15.738 -3.185 1.00 71.62 187 ARG A C 1
ATOM 1423 O O . ARG A 1 187 ? 3.835 -16.625 -3.444 1.00 71.62 187 ARG A O 1
ATOM 1430 N N . HIS A 1 188 ? 5.240 -15.617 -1.994 1.00 76.38 188 HIS A N 1
ATOM 1431 C CA . HIS A 1 188 ? 5.114 -16.640 -0.950 1.00 76.38 188 HIS A CA 1
ATOM 1432 C C . HIS A 1 188 ? 3.683 -16.746 -0.408 1.00 76.38 188 HIS A C 1
ATOM 1434 O O . HIS A 1 188 ? 3.167 -17.854 -0.280 1.00 76.38 188 HIS A O 1
ATOM 1440 N N . LEU A 1 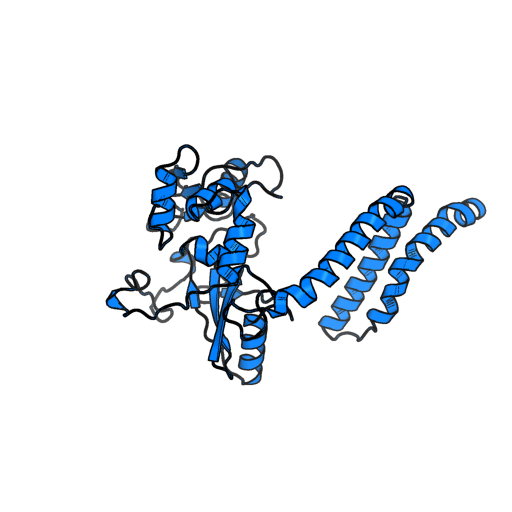189 ? 2.978 -15.622 -0.232 1.00 85.69 189 LEU A N 1
ATOM 1441 C CA . LEU A 1 189 ? 1.565 -15.627 0.178 1.00 85.69 189 LEU A CA 1
ATOM 1442 C C . LEU A 1 189 ? 0.653 -16.412 -0.783 1.00 85.69 189 LEU A C 1
ATOM 1444 O O . LEU A 1 189 ? -0.306 -17.046 -0.344 1.00 85.69 189 LEU A O 1
ATOM 1448 N N . GLY A 1 190 ? 0.960 -16.414 -2.086 1.00 86.19 190 GLY A N 1
ATOM 1449 C CA . GLY A 1 190 ? 0.237 -17.227 -3.068 1.00 86.19 190 GLY A CA 1
ATOM 1450 C C . GLY A 1 190 ? 0.395 -18.724 -2.797 1.00 86.19 190 GLY A C 1
ATOM 1451 O O . GLY A 1 190 ? -0.593 -19.454 -2.808 1.00 86.19 190 GLY A O 1
ATOM 1452 N N . VAL A 1 191 ? 1.615 -19.153 -2.458 1.00 87.00 191 VAL A N 1
ATOM 1453 C CA . VAL A 1 191 ? 1.924 -20.543 -2.087 1.00 87.00 191 VAL A CA 1
ATOM 1454 C C . VAL A 1 191 ? 1.227 -20.932 -0.783 1.00 87.00 191 VAL A C 1
ATOM 1456 O O . VAL A 1 191 ? 0.617 -21.997 -0.710 1.00 87.00 191 VAL A O 1
ATOM 1459 N N . PHE A 1 192 ? 1.253 -20.068 0.237 1.00 90.81 192 PHE A N 1
ATOM 1460 C CA . PHE A 1 192 ? 0.586 -20.342 1.516 1.00 90.81 192 PHE A CA 1
ATOM 1461 C C . PHE A 1 192 ? -0.925 -20.511 1.337 1.00 90.81 192 PHE A C 1
ATOM 1463 O O . PHE A 1 192 ? -1.523 -21.423 1.913 1.00 90.81 192 PHE A O 1
ATOM 1470 N N . ARG A 1 193 ? -1.533 -19.671 0.488 1.00 93.06 193 ARG A N 1
ATOM 1471 C CA . ARG A 1 193 ? -2.957 -19.743 0.145 1.00 93.06 193 ARG A CA 1
ATOM 1472 C C . ARG A 1 193 ? -3.290 -21.048 -0.571 1.00 93.06 193 ARG A C 1
ATOM 1474 O O . ARG A 1 193 ? -4.254 -21.702 -0.192 1.00 93.06 193 ARG A O 1
ATOM 1481 N N . GLU A 1 194 ? -2.498 -21.435 -1.572 1.00 92.06 194 GLU A N 1
ATOM 1482 C CA . GLU A 1 194 ? -2.696 -22.682 -2.325 1.00 92.06 194 GLU A CA 1
ATOM 1483 C C . GLU A 1 194 ? -2.605 -23.918 -1.423 1.00 92.06 194 GLU A C 1
ATOM 1485 O O . GLU A 1 194 ? -3.442 -24.815 -1.524 1.00 92.06 194 GLU A O 1
ATOM 1490 N N . LYS A 1 195 ? -1.645 -23.943 -0.489 1.00 92.75 195 LYS A N 1
ATOM 1491 C CA . LYS A 1 195 ? -1.543 -25.008 0.518 1.00 92.75 195 LYS A CA 1
ATOM 1492 C C . LYS A 1 195 ? -2.765 -25.051 1.434 1.00 92.75 195 LYS A C 1
ATOM 1494 O O . LYS A 1 195 ? -3.353 -26.114 1.614 1.00 92.75 195 LYS A O 1
ATOM 1499 N N . ALA A 1 196 ? -3.170 -23.912 1.997 1.00 94.62 196 ALA A N 1
ATOM 1500 C CA . ALA A 1 196 ? -4.328 -23.843 2.891 1.00 94.62 196 ALA A CA 1
ATOM 1501 C C . ALA A 1 196 ? -5.619 -24.293 2.180 1.00 94.62 196 ALA A C 1
ATOM 1503 O O . ALA A 1 196 ? -6.372 -25.112 2.713 1.00 94.62 196 ALA A O 1
ATOM 1504 N N . GLU A 1 197 ? -5.817 -23.840 0.939 1.00 94.94 197 GLU A N 1
ATOM 1505 C CA . GLU A 1 197 ? -6.940 -24.225 0.083 1.00 94.94 197 GLU A CA 1
ATOM 1506 C C . GLU A 1 197 ? -6.940 -25.732 -0.216 1.00 94.94 197 GLU A C 1
ATOM 1508 O O . GLU A 1 197 ? -7.975 -26.382 -0.069 1.00 94.94 197 GLU A O 1
ATOM 1513 N N . ALA A 1 198 ? -5.781 -26.322 -0.531 1.00 95.44 198 ALA A N 1
ATOM 1514 C CA . ALA A 1 198 ? -5.644 -27.769 -0.726 1.00 95.44 198 ALA A CA 1
ATOM 1515 C C . ALA A 1 198 ? -5.978 -28.583 0.541 1.00 95.44 198 ALA A C 1
ATOM 1517 O O . ALA A 1 198 ? -6.425 -29.726 0.446 1.00 95.44 198 ALA A O 1
ATOM 1518 N N . MET A 1 199 ? -5.807 -27.991 1.726 1.00 96.31 199 MET A N 1
ATOM 1519 C CA . MET A 1 199 ? -6.199 -28.578 3.013 1.00 96.31 199 MET A CA 1
ATOM 1520 C C . MET A 1 199 ? -7.672 -28.322 3.378 1.00 96.31 199 MET A C 1
ATOM 1522 O O . MET A 1 199 ? -8.110 -28.751 4.448 1.00 96.31 199 MET A O 1
ATOM 1526 N N . GLY A 1 200 ? -8.431 -27.600 2.545 1.00 96.94 200 GLY A N 1
ATOM 1527 C CA . GLY A 1 200 ? -9.807 -27.194 2.841 1.00 96.94 200 GLY A CA 1
ATOM 1528 C C . GLY A 1 200 ? -9.914 -26.210 4.010 1.00 96.94 200 GLY A C 1
ATOM 1529 O O . GLY A 1 200 ? -10.924 -26.204 4.713 1.00 96.94 200 GLY A O 1
ATOM 1530 N N . LYS A 1 201 ? -8.865 -25.416 4.265 1.00 96.19 201 LYS A N 1
ATOM 1531 C CA . LYS A 1 201 ? -8.805 -24.443 5.364 1.00 96.19 201 LYS A CA 1
ATOM 1532 C C . LYS A 1 201 ? -8.595 -23.022 4.835 1.00 96.19 201 LYS A C 1
ATOM 1534 O O . LYS A 1 201 ? -7.898 -22.840 3.840 1.00 96.19 201 LYS A O 1
ATOM 1539 N N . PRO A 1 202 ? -9.143 -21.996 5.508 1.00 96.06 202 PRO A N 1
ATOM 1540 C CA . PRO A 1 202 ? -8.776 -20.618 5.209 1.00 96.06 202 PRO A CA 1
ATOM 1541 C C . PRO A 1 202 ? -7.317 -20.351 5.609 1.00 96.06 202 PRO A C 1
ATOM 1543 O O . PRO A 1 202 ? -6.806 -20.958 6.554 1.00 96.06 202 PRO A O 1
ATOM 1546 N N . LEU A 1 203 ? -6.669 -19.409 4.920 1.00 95.50 203 LEU A N 1
ATOM 1547 C CA . LEU A 1 203 ? -5.384 -18.842 5.329 1.00 95.50 203 LEU A CA 1
ATOM 1548 C C . LEU A 1 203 ? -5.645 -17.591 6.185 1.00 95.50 203 LEU A C 1
ATOM 1550 O O . LEU A 1 203 ? -6.187 -16.620 5.655 1.00 95.50 203 LEU A O 1
ATOM 1554 N N . PRO A 1 204 ? -5.276 -17.576 7.477 1.00 95.88 204 PRO A N 1
ATOM 1555 C CA . PRO A 1 204 ? -5.323 -16.358 8.275 1.00 95.88 204 PRO A CA 1
ATOM 1556 C C . PRO A 1 204 ? -4.331 -15.327 7.732 1.00 95.88 204 PRO A C 1
ATOM 1558 O O . PRO A 1 204 ? -3.162 -15.649 7.519 1.00 95.88 204 PRO A O 1
ATOM 1561 N N . ILE A 1 205 ? -4.799 -14.096 7.540 1.00 95.44 205 ILE A N 1
ATOM 1562 C CA . ILE A 1 205 ? -3.975 -12.961 7.117 1.00 95.44 205 ILE A CA 1
ATOM 1563 C C . ILE A 1 205 ? -4.234 -11.766 8.031 1.00 95.44 205 ILE A C 1
ATOM 1565 O O . ILE A 1 205 ? -5.346 -11.601 8.537 1.00 95.44 205 ILE A O 1
ATOM 1569 N N . SER A 1 206 ? -3.231 -10.911 8.208 1.00 95.75 206 SER A N 1
ATOM 1570 C CA . SER A 1 206 ? -3.426 -9.553 8.720 1.00 95.75 206 SER A CA 1
ATOM 1571 C C . SER A 1 206 ? -2.999 -8.537 7.667 1.00 95.75 206 SER A C 1
ATOM 1573 O O . SER A 1 206 ? -2.104 -8.799 6.865 1.00 95.75 206 SER A O 1
ATOM 1575 N N . ILE A 1 207 ? -3.677 -7.389 7.645 1.00 97.31 207 ILE A N 1
ATOM 1576 C CA . ILE A 1 207 ? -3.407 -6.290 6.716 1.00 97.31 207 ILE A CA 1
ATOM 1577 C C . ILE A 1 207 ? -3.070 -5.067 7.563 1.00 97.31 207 ILE A C 1
ATOM 1579 O O . ILE A 1 207 ? -3.950 -4.496 8.205 1.00 97.31 207 ILE A O 1
ATOM 1583 N N . SER A 1 208 ? -1.802 -4.672 7.564 1.00 96.06 208 SER A N 1
ATOM 1584 C CA . SER A 1 208 ? -1.339 -3.455 8.231 1.00 96.06 208 SER A CA 1
ATOM 1585 C C . SER A 1 208 ? -1.300 -2.302 7.230 1.00 96.06 208 SER A C 1
ATOM 1587 O O . SER A 1 208 ? -0.793 -2.456 6.120 1.00 96.06 208 SER A O 1
ATOM 1589 N N . VAL A 1 209 ? -1.830 -1.142 7.617 1.00 96.19 209 VAL A N 1
ATOM 1590 C CA . VAL A 1 209 ? -1.855 0.079 6.796 1.00 96.19 209 VAL A CA 1
ATOM 1591 C C . VAL A 1 209 ? -1.306 1.232 7.629 1.00 96.19 209 VAL A C 1
ATOM 1593 O O . VAL A 1 209 ? -1.673 1.372 8.793 1.00 96.19 209 VAL A O 1
ATOM 1596 N N . GLY A 1 210 ? -0.438 2.055 7.036 1.00 94.06 210 GLY A N 1
ATOM 1597 C CA . GLY A 1 210 ? 0.155 3.209 7.716 1.00 94.06 210 GLY A CA 1
ATOM 1598 C C . GLY A 1 210 ? 1.231 2.829 8.735 1.00 94.06 210 GLY A C 1
ATOM 1599 O O . GLY A 1 210 ? 1.218 3.304 9.870 1.00 94.06 210 GLY A O 1
ATOM 1600 N N . VAL A 1 211 ? 2.151 1.955 8.329 1.00 92.50 211 VAL A N 1
ATOM 1601 C CA . VAL A 1 211 ? 3.321 1.563 9.129 1.00 92.50 211 VAL A CA 1
ATOM 1602 C C . VAL A 1 211 ? 4.485 2.545 8.924 1.00 92.50 211 VAL A C 1
ATOM 1604 O O . VAL A 1 211 ? 4.383 3.489 8.142 1.00 92.50 211 VAL A O 1
ATOM 1607 N N . ASP A 1 212 ? 5.606 2.329 9.618 1.00 92.31 212 ASP A N 1
ATOM 1608 C CA . ASP A 1 212 ? 6.855 3.036 9.316 1.00 92.31 212 ASP A CA 1
ATOM 1609 C C . ASP A 1 212 ? 7.221 2.854 7.823 1.00 92.31 212 ASP A C 1
ATOM 1611 O O . ASP A 1 212 ? 7.291 1.711 7.352 1.00 92.31 212 ASP A O 1
ATOM 1615 N N . PRO A 1 213 ? 7.497 3.937 7.071 1.00 92.19 213 PRO A N 1
ATOM 1616 C CA . PRO A 1 213 ? 7.896 3.861 5.665 1.00 92.19 213 PRO A CA 1
ATOM 1617 C C . PRO A 1 213 ? 9.063 2.898 5.374 1.00 92.19 213 PRO A C 1
ATOM 1619 O O . PRO A 1 213 ? 9.140 2.329 4.283 1.00 92.19 213 PRO A O 1
ATOM 1622 N N . ALA A 1 214 ? 9.975 2.682 6.328 1.00 89.81 214 ALA A N 1
ATOM 1623 C CA . ALA A 1 214 ? 11.064 1.715 6.200 1.00 89.81 214 ALA A CA 1
ATOM 1624 C C . ALA A 1 214 ? 10.560 0.268 6.074 1.00 89.81 214 ALA A C 1
ATOM 1626 O O . ALA A 1 214 ? 11.148 -0.513 5.323 1.00 89.81 214 ALA A O 1
ATOM 1627 N N . ILE A 1 215 ? 9.464 -0.079 6.758 1.00 89.31 215 ILE A N 1
ATOM 1628 C CA . ILE A 1 215 ? 8.846 -1.412 6.704 1.00 89.31 215 ILE A CA 1
ATOM 1629 C C . ILE A 1 215 ? 8.246 -1.655 5.315 1.00 89.31 215 ILE A C 1
ATOM 1631 O O . ILE A 1 215 ? 8.469 -2.710 4.726 1.00 89.31 215 ILE A O 1
ATOM 1635 N N . GLU A 1 216 ? 7.540 -0.671 4.751 1.00 88.62 216 GLU A N 1
ATOM 1636 C CA . GLU A 1 216 ? 6.947 -0.790 3.409 1.00 88.62 216 GLU A CA 1
ATOM 1637 C C . GLU A 1 216 ? 8.019 -0.952 2.325 1.00 88.62 216 GLU A C 1
ATOM 1639 O O . GLU A 1 216 ? 7.881 -1.772 1.416 1.00 88.62 216 GLU A O 1
ATOM 1644 N N . ILE A 1 217 ? 9.123 -0.206 2.440 1.00 89.94 217 ILE A N 1
ATOM 1645 C CA . ILE A 1 217 ? 10.272 -0.337 1.536 1.00 89.94 217 ILE A CA 1
ATOM 1646 C C . ILE A 1 217 ? 10.925 -1.719 1.682 1.00 89.94 217 ILE A C 1
ATOM 1648 O O . ILE A 1 217 ? 11.261 -2.340 0.673 1.00 89.94 217 ILE A O 1
ATOM 1652 N N . ALA A 1 218 ? 11.102 -2.211 2.913 1.00 85.81 218 ALA A N 1
ATOM 1653 C CA . ALA A 1 218 ? 11.696 -3.521 3.172 1.00 85.81 218 ALA A CA 1
ATOM 1654 C C . ALA A 1 218 ? 10.825 -4.679 2.648 1.00 85.81 218 ALA A C 1
ATOM 1656 O O . ALA A 1 218 ? 11.354 -5.646 2.113 1.00 85.81 218 ALA A O 1
ATOM 1657 N N . ALA A 1 219 ? 9.499 -4.554 2.680 1.00 85.31 219 ALA A N 1
ATOM 1658 C CA . ALA A 1 219 ? 8.590 -5.575 2.149 1.00 85.31 219 ALA A CA 1
ATOM 1659 C C . ALA A 1 219 ? 8.609 -5.705 0.609 1.00 85.31 219 ALA A C 1
ATOM 1661 O O . ALA A 1 219 ? 7.928 -6.559 0.043 1.00 85.31 219 ALA A O 1
ATOM 1662 N N . CYS A 1 220 ? 9.357 -4.847 -0.095 1.00 85.31 220 CYS A N 1
ATOM 1663 C CA . CYS A 1 220 ? 9.453 -4.853 -1.556 1.00 85.31 220 CYS A CA 1
ATOM 1664 C C . CYS A 1 220 ? 10.688 -5.598 -2.100 1.00 85.31 220 CYS A C 1
ATOM 1666 O O . CYS A 1 220 ? 10.919 -5.578 -3.311 1.00 85.31 220 CYS A O 1
ATOM 1668 N N . PHE A 1 221 ? 11.504 -6.238 -1.254 1.00 78.00 221 PHE A N 1
ATOM 1669 C CA . PHE A 1 221 ? 12.570 -7.120 -1.740 1.00 78.00 221 PHE A CA 1
ATOM 1670 C C . PHE A 1 221 ? 11.986 -8.417 -2.323 1.00 78.00 221 PHE A C 1
ATOM 1672 O O . PHE A 1 221 ? 11.048 -8.993 -1.782 1.00 78.00 221 PHE A O 1
ATOM 1679 N N . GLU A 1 222 ? 12.555 -8.895 -3.434 1.00 65.12 222 GLU A N 1
ATOM 1680 C CA . GLU A 1 222 ? 12.042 -10.062 -4.169 1.00 65.12 222 GLU A CA 1
ATOM 1681 C C . GLU A 1 222 ? 13.066 -11.204 -4.258 1.00 65.12 222 GLU A C 1
ATOM 1683 O O . GLU A 1 222 ? 14.275 -10.937 -4.287 1.00 65.12 222 GLU A O 1
ATOM 1688 N N . PRO A 1 223 ? 12.627 -12.470 -4.415 1.00 54.44 223 PRO A N 1
ATOM 1689 C CA . PRO A 1 223 ? 13.507 -13.562 -4.820 1.00 54.44 223 PRO A CA 1
ATOM 1690 C C . PRO A 1 223 ? 14.300 -13.193 -6.092 1.00 54.44 223 PRO A C 1
ATOM 1692 O O . PRO A 1 223 ? 13.753 -12.566 -6.997 1.00 54.44 223 PRO A O 1
ATOM 1695 N N . PRO A 1 224 ? 15.588 -13.562 -6.214 1.00 50.69 224 PRO A N 1
ATOM 1696 C CA . PRO A 1 224 ? 16.369 -14.435 -5.339 1.00 50.69 224 PRO A CA 1
ATOM 1697 C C . PRO A 1 224 ? 16.888 -13.725 -4.078 1.00 50.69 224 PRO A C 1
ATOM 1699 O O . PRO A 1 224 ? 17.520 -14.390 -3.265 1.00 50.69 224 PRO A O 1
ATOM 1702 N N . THR A 1 225 ? 16.641 -12.413 -3.925 1.00 49.59 225 THR A N 1
ATOM 1703 C CA . THR A 1 225 ? 17.011 -11.613 -2.738 1.00 49.59 225 THR A CA 1
ATOM 1704 C C . THR A 1 225 ? 16.339 -12.131 -1.480 1.00 49.59 225 THR A C 1
ATOM 1706 O O . THR A 1 225 ? 16.966 -12.153 -0.423 1.00 49.59 225 THR A O 1
ATOM 1709 N N . THR A 1 226 ? 15.107 -12.618 -1.639 1.00 51.59 226 THR A N 1
ATOM 1710 C CA . THR A 1 226 ? 14.250 -13.187 -0.597 1.00 51.59 226 THR A CA 1
ATOM 1711 C C . THR A 1 226 ? 13.616 -14.519 -1.051 1.00 51.59 226 THR A C 1
ATOM 1713 O O . THR A 1 226 ? 12.533 -14.505 -1.616 1.00 51.59 226 THR A O 1
ATOM 1716 N N . PRO A 1 227 ? 14.290 -15.687 -0.940 1.00 53.09 227 PRO A N 1
ATOM 1717 C CA . PRO A 1 227 ? 13.738 -16.985 -1.366 1.00 53.09 227 PRO A CA 1
ATOM 1718 C C . PRO A 1 227 ? 12.535 -17.475 -0.530 1.00 53.09 227 PRO A C 1
ATOM 1720 O O . PRO A 1 227 ? 12.196 -16.915 0.500 1.00 53.09 227 PRO A O 1
ATOM 1723 N N . LEU A 1 228 ? 11.879 -18.559 -0.956 1.00 44.03 228 LEU A N 1
ATOM 1724 C CA . LEU A 1 228 ? 10.733 -19.130 -0.230 1.00 44.03 228 LEU A CA 1
ATOM 1725 C C . LEU A 1 228 ? 11.137 -19.626 1.173 1.00 44.03 228 LEU A C 1
ATOM 1727 O O . LEU A 1 228 ? 12.132 -20.339 1.297 1.00 44.03 228 LEU A O 1
ATOM 1731 N N . GLY A 1 229 ? 10.353 -19.275 2.200 1.00 45.06 229 GLY A N 1
ATOM 1732 C CA . GLY A 1 229 ? 10.632 -19.609 3.611 1.00 45.06 229 GLY A CA 1
ATOM 1733 C C . GLY A 1 229 ? 11.585 -18.639 4.316 1.00 45.06 229 GLY A C 1
ATOM 1734 O O . GLY A 1 229 ? 11.975 -18.819 5.467 1.00 45.06 229 GLY A O 1
ATOM 1735 N N . TYR A 1 230 ? 11.969 -17.582 3.616 1.00 47.66 230 TYR A N 1
ATOM 1736 C CA . TYR A 1 230 ? 12.933 -16.609 4.074 1.00 47.66 230 TYR A CA 1
ATOM 1737 C C . TYR A 1 230 ? 12.219 -15.382 4.634 1.00 47.66 230 TYR A C 1
ATOM 1739 O O . TYR A 1 230 ? 11.634 -14.602 3.889 1.00 47.66 230 TYR A O 1
ATOM 1747 N N . ASN A 1 231 ? 12.333 -15.191 5.946 1.00 52.19 231 ASN A N 1
ATOM 1748 C CA . ASN A 1 231 ? 12.313 -13.846 6.513 1.00 52.19 231 ASN A CA 1
ATOM 1749 C C . ASN A 1 231 ? 13.571 -13.152 5.963 1.00 52.19 231 ASN A C 1
ATOM 1751 O O . ASN A 1 231 ? 14.661 -13.686 6.133 1.00 52.19 231 ASN A O 1
ATOM 1755 N N . GLU A 1 232 ? 13.374 -12.074 5.216 1.00 47.03 232 GLU A N 1
ATOM 1756 C CA . GLU A 1 232 ? 14.161 -11.324 4.224 1.00 47.03 232 GLU A CA 1
ATOM 1757 C C . GLU A 1 232 ? 15.729 -11.361 4.211 1.00 47.03 232 GLU 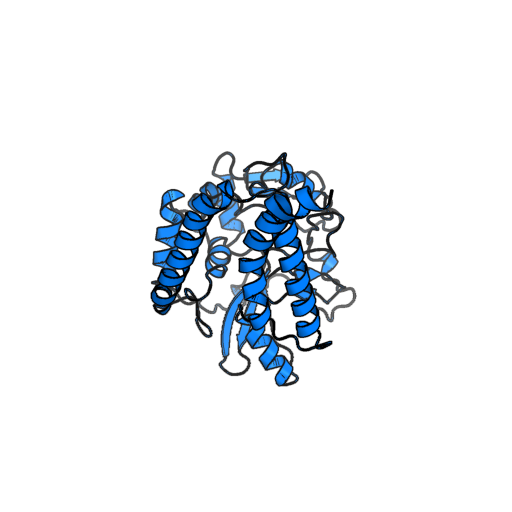A C 1
ATOM 1759 O O . GLU A 1 232 ? 16.343 -10.394 3.764 1.00 47.03 232 GLU A O 1
ATOM 1764 N N . LEU A 1 233 ? 16.452 -12.420 4.644 1.00 43.12 233 LEU A N 1
ATOM 1765 C CA . LEU A 1 233 ? 17.916 -12.436 4.885 1.00 43.12 233 LEU A CA 1
ATOM 1766 C C . LEU A 1 233 ? 18.767 -13.674 4.510 1.00 43.12 233 LEU A C 1
ATOM 1768 O O . LEU A 1 233 ? 18.567 -14.769 5.039 1.00 43.12 233 LEU A O 1
ATOM 1772 N N . GLY A 1 234 ? 19.806 -13.490 3.668 1.00 40.66 234 GLY A N 1
ATOM 1773 C CA . GLY A 1 234 ? 20.662 -14.572 3.124 1.00 40.66 234 GLY A CA 1
ATOM 1774 C C . GLY A 1 234 ? 21.227 -14.405 1.685 1.00 40.66 234 GLY A C 1
ATOM 1775 O O . GLY A 1 234 ? 21.021 -13.414 0.997 1.00 40.66 234 GLY A O 1
ATOM 1776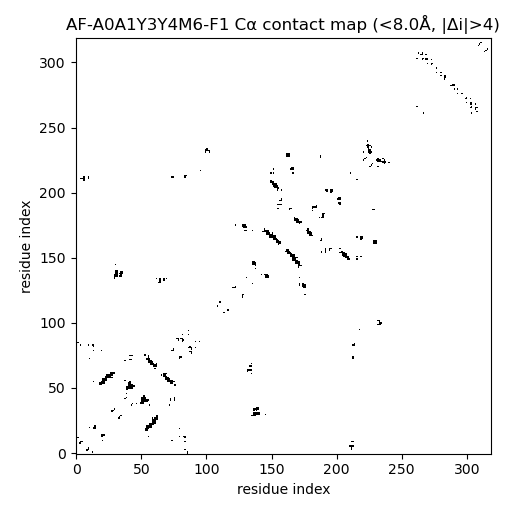 N N . ALA A 1 235 ? 22.056 -15.368 1.252 1.00 40.19 235 ALA A N 1
ATOM 1777 C CA . ALA A 1 235 ? 23.126 -15.175 0.251 1.00 40.19 235 ALA A CA 1
ATOM 1778 C C . ALA A 1 235 ? 22.904 -15.801 -1.151 1.00 40.19 235 ALA A C 1
ATOM 1780 O O . ALA A 1 235 ? 23.757 -15.665 -2.030 1.00 40.19 235 ALA A O 1
ATOM 1781 N N . VAL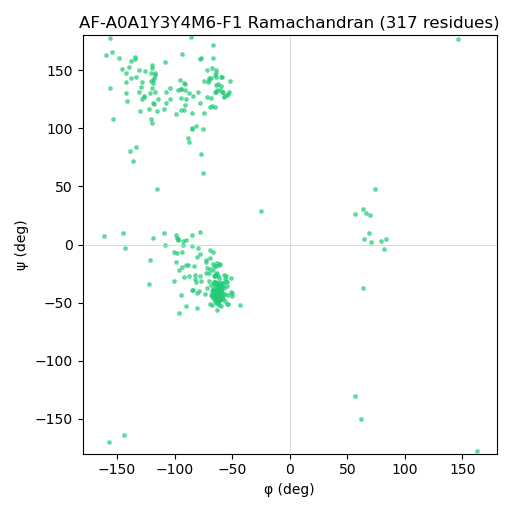 A 1 236 ? 21.776 -16.480 -1.395 1.00 47.03 236 VAL A N 1
ATOM 1782 C CA . VAL A 1 236 ? 21.491 -17.172 -2.680 1.00 47.03 236 VAL A CA 1
ATOM 1783 C C . VAL A 1 236 ? 21.190 -16.182 -3.828 1.00 47.03 236 VAL A C 1
ATOM 1785 O O . VAL A 1 236 ? 21.384 -16.482 -5.006 1.00 47.03 236 VAL A O 1
ATOM 1788 N N . VAL A 1 237 ? 20.824 -14.955 -3.459 1.00 47.22 237 VAL A N 1
ATOM 1789 C CA . VAL A 1 237 ? 20.522 -13.768 -4.276 1.00 47.22 237 VAL A CA 1
ATOM 1790 C C . VAL A 1 237 ? 21.481 -13.515 -5.432 1.00 47.22 237 VAL A C 1
ATOM 1792 O O . VAL A 1 237 ? 21.078 -13.328 -6.583 1.00 47.22 237 VAL A O 1
ATOM 1795 N N . SER A 1 238 ? 22.774 -13.489 -5.116 1.00 49.41 238 SER A N 1
ATOM 1796 C CA . SER A 1 238 ? 23.810 -13.029 -6.035 1.00 49.41 238 SER A CA 1
ATOM 1797 C C . SER A 1 238 ? 24.003 -13.992 -7.206 1.00 49.41 238 SER A C 1
ATOM 1799 O O . SER A 1 238 ? 24.499 -13.589 -8.256 1.00 49.41 238 SER A O 1
ATOM 1801 N N . LEU A 1 239 ? 23.580 -15.252 -7.058 1.00 49.44 239 LEU A N 1
ATOM 1802 C CA . LEU A 1 239 ? 23.793 -16.293 -8.058 1.00 49.44 239 LEU A CA 1
ATOM 1803 C C . LEU A 1 239 ? 22.830 -16.181 -9.252 1.00 49.44 239 LEU A C 1
ATOM 1805 O O . LEU A 1 239 ? 23.209 -16.526 -10.367 1.00 49.44 239 LEU A O 1
ATOM 1809 N N . VAL A 1 240 ? 21.606 -15.682 -9.041 1.00 53.56 240 VAL A N 1
ATOM 1810 C CA . VAL A 1 240 ? 20.559 -15.603 -10.085 1.00 53.56 240 VAL A CA 1
ATOM 1811 C C . VAL A 1 240 ? 20.437 -14.192 -10.677 1.00 53.56 240 VAL A C 1
ATOM 1813 O O . VAL A 1 240 ? 20.182 -14.044 -11.874 1.00 53.56 240 VAL A O 1
ATOM 1816 N N . ALA A 1 241 ? 20.702 -13.146 -9.887 1.00 57.06 241 ALA A N 1
ATOM 1817 C CA . ALA A 1 241 ? 20.651 -11.762 -10.362 1.00 57.06 241 ALA A CA 1
ATOM 1818 C C . ALA A 1 241 ? 21.707 -11.460 -11.444 1.00 57.06 241 ALA A C 1
ATOM 1820 O O . ALA A 1 241 ? 21.441 -10.700 -12.374 1.00 57.06 241 ALA A O 1
ATOM 1821 N N . VAL A 1 242 ? 22.893 -12.074 -11.354 1.00 70.94 242 VAL A N 1
ATOM 1822 C CA . VAL A 1 242 ? 23.987 -11.848 -12.313 1.00 70.94 242 VAL A CA 1
ATOM 1823 C C . VAL A 1 242 ? 23.643 -12.393 -13.710 1.00 70.94 242 VAL A C 1
ATOM 1825 O O . VAL A 1 242 ? 23.686 -11.604 -14.656 1.00 70.94 242 VAL A O 1
ATOM 1828 N N . PRO A 1 243 ? 23.221 -13.664 -13.883 1.00 74.50 243 PRO A N 1
ATOM 1829 C CA . PRO A 1 243 ? 22.749 -14.160 -15.177 1.00 74.50 243 PRO A CA 1
ATOM 1830 C C . PRO A 1 243 ? 21.586 -13.345 -15.754 1.00 74.50 243 PRO A C 1
ATOM 1832 O O . PRO A 1 243 ? 21.602 -13.013 -16.938 1.00 74.50 243 PRO A O 1
ATOM 1835 N N . GLN A 1 244 ? 20.610 -12.967 -14.921 1.00 70.38 244 GLN A N 1
ATOM 1836 C CA . GLN A 1 244 ? 19.447 -12.198 -15.369 1.00 70.38 244 GLN A CA 1
ATOM 1837 C C . GLN A 1 244 ? 19.838 -10.797 -15.863 1.00 70.38 244 GLN A C 1
ATOM 1839 O O . GLN A 1 244 ? 19.375 -10.354 -16.915 1.00 70.38 244 GLN A O 1
ATOM 1844 N N . CYS A 1 245 ? 20.725 -10.115 -15.134 1.00 77.62 245 CYS A N 1
ATOM 1845 C CA . CYS A 1 245 ? 21.260 -8.813 -15.522 1.00 77.62 245 CYS A CA 1
ATOM 1846 C C . CYS A 1 245 ? 22.030 -8.902 -16.847 1.00 77.62 245 CYS A C 1
ATOM 1848 O O . CYS A 1 245 ? 21.825 -8.077 -17.735 1.00 77.62 245 CYS A O 1
ATOM 1850 N N . ILE A 1 246 ? 22.849 -9.944 -17.025 1.00 81.50 246 ILE A N 1
ATOM 1851 C CA . ILE A 1 246 ? 23.575 -10.189 -18.277 1.00 81.50 246 ILE A CA 1
ATOM 1852 C C . ILE A 1 246 ? 22.596 -10.388 -19.441 1.00 81.50 246 ILE A C 1
ATOM 1854 O O . ILE A 1 246 ? 22.754 -9.744 -20.476 1.00 81.50 246 ILE A O 1
ATOM 1858 N N . ILE A 1 247 ? 21.561 -11.219 -19.276 1.00 82.25 247 ILE A N 1
ATOM 1859 C CA . ILE A 1 247 ? 20.557 -11.464 -20.324 1.00 82.25 247 ILE A CA 1
ATOM 1860 C C . ILE A 1 247 ? 19.838 -10.166 -20.702 1.00 82.25 247 ILE A C 1
ATOM 1862 O O . ILE A 1 247 ? 19.717 -9.858 -21.887 1.00 82.25 247 ILE A O 1
ATOM 1866 N N . PHE A 1 248 ? 19.396 -9.376 -19.721 1.00 79.62 248 PHE A N 1
ATOM 1867 C CA . PHE A 1 248 ? 18.708 -8.117 -20.002 1.00 79.62 248 PHE A CA 1
ATOM 1868 C C . PHE A 1 248 ? 19.613 -7.070 -20.648 1.00 79.62 248 PHE A C 1
ATOM 1870 O O . PHE A 1 248 ? 19.165 -6.380 -21.561 1.00 79.62 248 PHE A O 1
ATOM 1877 N N . LEU A 1 249 ? 20.882 -6.979 -20.244 1.00 87.56 249 LEU A N 1
ATOM 1878 C CA . LEU A 1 249 ? 21.852 -6.107 -20.909 1.00 87.56 249 LEU A CA 1
ATOM 1879 C C . LEU A 1 249 ? 22.100 -6.551 -22.354 1.00 87.56 249 LEU A C 1
ATOM 1881 O O . LEU A 1 249 ? 22.104 -5.710 -23.249 1.00 87.56 249 LEU A O 1
ATOM 1885 N N . ILE A 1 250 ? 22.234 -7.857 -22.609 1.00 89.56 250 ILE A N 1
ATOM 1886 C CA . ILE A 1 250 ? 22.370 -8.396 -23.970 1.00 89.56 250 ILE A CA 1
ATOM 1887 C C . ILE A 1 250 ? 21.139 -8.047 -24.807 1.00 89.56 250 ILE A C 1
ATOM 1889 O O . ILE A 1 250 ? 21.294 -7.548 -25.917 1.00 89.56 250 ILE A O 1
ATOM 1893 N N . LEU A 1 251 ? 19.926 -8.254 -24.286 1.00 83.56 251 LEU A N 1
ATOM 1894 C CA . LEU A 1 251 ? 18.689 -7.907 -24.992 1.00 83.56 251 LEU A CA 1
ATOM 1895 C C . LEU A 1 251 ? 18.582 -6.400 -25.256 1.00 83.56 251 LEU A C 1
ATOM 1897 O O . LEU A 1 251 ? 18.190 -5.998 -26.349 1.00 83.56 251 LEU A O 1
ATOM 1901 N N . PHE A 1 252 ? 18.976 -5.567 -24.292 1.00 85.81 252 PHE A N 1
ATOM 1902 C CA . PHE A 1 252 ? 18.990 -4.114 -24.436 1.00 85.81 252 PHE A CA 1
ATOM 1903 C C . PHE A 1 252 ? 19.949 -3.664 -25.546 1.00 85.81 252 PHE A C 1
ATOM 1905 O O . PHE A 1 252 ? 19.540 -2.944 -26.456 1.00 85.81 252 PHE A O 1
ATOM 1912 N N . PHE A 1 253 ? 21.198 -4.135 -25.539 1.00 89.31 253 PHE A N 1
ATOM 1913 C CA . PHE A 1 253 ? 22.162 -3.797 -26.591 1.00 89.31 253 PHE A CA 1
ATOM 1914 C C . PHE A 1 253 ? 21.830 -4.452 -27.938 1.00 89.31 253 PHE A C 1
ATOM 1916 O O . PHE A 1 253 ? 22.071 -3.859 -28.982 1.00 89.31 253 PHE A O 1
ATOM 1923 N N . ALA A 1 254 ? 21.224 -5.638 -27.954 1.00 85.19 254 ALA A N 1
ATOM 1924 C CA . ALA A 1 254 ? 20.710 -6.226 -29.187 1.00 85.19 254 ALA A CA 1
ATOM 1925 C C . ALA A 1 254 ? 19.569 -5.377 -29.766 1.00 85.19 254 ALA A C 1
ATOM 1927 O O . ALA A 1 254 ? 19.498 -5.189 -30.980 1.00 85.19 254 ALA A O 1
ATOM 1928 N N . SER A 1 255 ? 18.711 -4.803 -28.915 1.00 83.00 255 SER A N 1
ATOM 1929 C CA . SER A 1 255 ? 17.612 -3.952 -29.372 1.00 83.00 255 SER A CA 1
ATOM 1930 C C . SER A 1 255 ? 18.098 -2.695 -30.099 1.00 83.00 255 SER A C 1
ATOM 1932 O O . SER A 1 255 ? 17.477 -2.304 -31.081 1.00 83.00 255 SER A O 1
ATOM 1934 N N . THR A 1 256 ? 19.238 -2.108 -29.710 1.00 84.38 256 THR A N 1
ATOM 1935 C CA . THR A 1 256 ? 19.782 -0.922 -30.399 1.00 84.38 256 THR A CA 1
ATOM 1936 C C . THR A 1 256 ? 20.307 -1.240 -31.799 1.00 84.38 256 THR A C 1
ATOM 1938 O O . THR A 1 256 ? 20.317 -0.358 -32.654 1.00 84.38 256 THR A O 1
ATOM 1941 N N . VAL A 1 257 ? 20.695 -2.493 -32.058 1.00 85.44 257 VAL A N 1
ATOM 1942 C CA . VAL A 1 257 ? 21.105 -2.978 -33.387 1.00 85.44 257 VAL A CA 1
ATOM 1943 C C . VAL A 1 257 ? 19.898 -3.393 -34.230 1.00 85.44 257 VAL A C 1
ATOM 1945 O O . VAL A 1 257 ? 19.871 -3.145 -35.432 1.00 85.44 257 VAL A O 1
ATOM 1948 N N . ILE A 1 258 ? 18.895 -4.023 -33.613 1.00 82.62 258 ILE A N 1
ATOM 1949 C CA . ILE A 1 258 ? 17.728 -4.572 -34.318 1.00 82.62 258 ILE A CA 1
ATOM 1950 C C . ILE A 1 258 ? 16.714 -3.476 -34.660 1.00 82.62 258 ILE A C 1
ATOM 1952 O O . ILE A 1 258 ? 16.159 -3.490 -35.753 1.00 82.62 258 ILE A O 1
ATOM 1956 N N . PHE A 1 259 ? 16.480 -2.515 -33.764 1.00 83.50 259 PHE A N 1
ATOM 1957 C CA . PHE A 1 259 ? 15.436 -1.500 -33.933 1.00 83.50 259 PHE A CA 1
ATOM 1958 C C . PHE A 1 259 ? 15.588 -0.648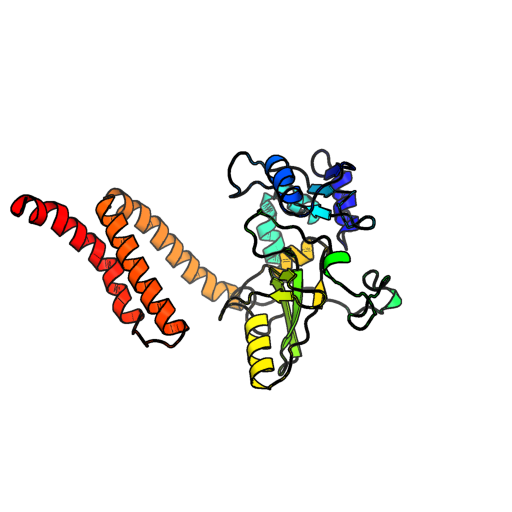 -35.212 1.00 83.50 259 PHE A C 1
ATOM 1960 O O . PHE A 1 259 ? 14.592 -0.456 -35.907 1.00 83.50 259 PHE A O 1
ATOM 1967 N N . PRO A 1 260 ? 16.797 -0.208 -35.623 1.00 87.81 260 PRO A N 1
ATOM 1968 C CA . PRO A 1 260 ? 16.981 0.481 -36.906 1.00 87.81 260 PRO A CA 1
ATOM 1969 C C . PRO A 1 260 ? 16.681 -0.381 -38.142 1.00 87.81 260 PRO A C 1
ATOM 1971 O O . PRO A 1 260 ? 16.493 0.157 -39.229 1.00 87.81 260 PRO A O 1
ATOM 1974 N N . LEU A 1 261 ? 16.668 -1.710 -37.996 1.00 85.25 261 LEU A N 1
ATOM 1975 C CA . LEU A 1 261 ? 16.392 -2.667 -39.072 1.00 85.25 261 LEU A CA 1
ATOM 1976 C C . LEU A 1 261 ? 14.913 -3.079 -39.129 1.00 85.25 261 LEU A C 1
ATOM 1978 O O . LEU A 1 261 ? 14.518 -3.802 -40.043 1.00 85.25 261 LEU A O 1
ATOM 1982 N N . THR A 1 262 ? 14.092 -2.654 -38.163 1.00 89.31 262 THR A N 1
ATOM 1983 C CA . THR A 1 262 ? 12.661 -2.976 -38.121 1.00 89.31 262 THR A CA 1
ATOM 1984 C C . THR A 1 262 ? 11.821 -1.881 -38.764 1.00 89.31 262 THR A C 1
ATOM 1986 O O . THR A 1 262 ? 12.003 -0.703 -38.473 1.00 89.31 262 THR A O 1
ATOM 1989 N N . SER A 1 263 ? 10.868 -2.278 -39.609 1.00 90.06 263 SER A N 1
ATOM 1990 C CA . SER A 1 263 ? 9.833 -1.384 -40.143 1.00 90.06 263 SER A CA 1
ATOM 1991 C C . SER A 1 263 ? 8.557 -1.427 -39.295 1.00 90.06 263 SER A C 1
ATOM 1993 O O . SER A 1 263 ? 8.338 -2.370 -38.530 1.00 90.06 263 SER A O 1
ATOM 1995 N N . ASP A 1 264 ? 7.671 -0.446 -39.472 1.00 89.81 264 ASP A N 1
ATOM 1996 C CA . ASP A 1 264 ? 6.379 -0.403 -38.773 1.00 89.81 264 ASP A CA 1
ATOM 1997 C C . ASP A 1 264 ? 5.519 -1.648 -39.042 1.00 89.81 264 ASP A C 1
ATOM 1999 O O . ASP A 1 264 ? 4.853 -2.152 -38.135 1.00 89.81 264 ASP A O 1
ATOM 2003 N N . VAL A 1 265 ? 5.581 -2.191 -40.264 1.00 89.50 265 VAL A N 1
ATOM 2004 C CA . VAL A 1 265 ? 4.860 -3.416 -40.651 1.00 89.50 265 VAL A CA 1
ATOM 2005 C C . VAL A 1 265 ? 5.412 -4.628 -39.904 1.00 89.50 265 VAL A C 1
ATOM 2007 O O . VAL A 1 265 ? 4.652 -5.392 -39.319 1.00 89.50 265 VAL A O 1
ATOM 2010 N N . MET A 1 266 ? 6.738 -4.750 -39.821 1.00 91.00 266 MET A N 1
ATOM 2011 C CA . MET A 1 266 ? 7.391 -5.818 -39.060 1.00 91.00 266 MET A CA 1
ATOM 2012 C C . MET A 1 266 ? 7.003 -5.767 -37.574 1.00 91.00 266 MET A C 1
ATOM 2014 O O . MET A 1 266 ? 6.701 -6.795 -36.965 1.00 91.00 266 MET A O 1
ATOM 2018 N N . ILE A 1 267 ? 6.946 -4.566 -36.990 1.00 89.31 267 ILE A N 1
ATOM 2019 C CA . ILE A 1 267 ? 6.510 -4.365 -35.602 1.00 89.31 267 ILE A CA 1
ATOM 2020 C C . ILE A 1 267 ? 5.034 -4.750 -35.427 1.00 89.31 267 ILE A C 1
ATOM 2022 O O . ILE A 1 267 ? 4.682 -5.369 -34.419 1.00 89.31 267 ILE A O 1
ATOM 2026 N N . ALA A 1 268 ? 4.168 -4.396 -36.378 1.00 90.62 268 ALA A N 1
ATOM 2027 C CA . ALA A 1 268 ? 2.754 -4.758 -36.346 1.00 90.62 268 ALA A CA 1
ATOM 2028 C C . ALA A 1 268 ? 2.554 -6.283 -36.419 1.00 90.62 268 ALA A C 1
ATOM 2030 O O . ALA A 1 268 ? 1.830 -6.840 -35.590 1.00 90.62 268 ALA A O 1
ATOM 2031 N N . ASP A 1 269 ? 3.260 -6.965 -37.322 1.00 92.38 269 ASP A N 1
ATOM 2032 C CA . ASP A 1 269 ? 3.190 -8.422 -37.480 1.00 92.38 269 ASP A CA 1
ATOM 2033 C C . ASP A 1 269 ? 3.736 -9.157 -36.248 1.00 92.38 269 ASP A C 1
ATOM 2035 O O . ASP A 1 269 ? 3.142 -10.130 -35.774 1.00 92.38 269 ASP A O 1
ATOM 2039 N N . PHE A 1 270 ? 4.824 -8.655 -35.655 1.00 91.75 270 PHE A N 1
ATOM 2040 C CA . PHE A 1 270 ? 5.360 -9.179 -34.398 1.00 91.75 270 PHE A CA 1
ATOM 2041 C C . PHE A 1 270 ? 4.368 -9.039 -33.239 1.00 91.75 270 PHE A C 1
ATOM 2043 O O . PHE A 1 270 ? 4.164 -9.988 -32.477 1.00 91.75 270 PHE A O 1
ATOM 2050 N N . LYS A 1 271 ? 3.705 -7.881 -33.119 1.00 91.06 271 LYS A N 1
ATOM 2051 C CA . LYS A 1 271 ? 2.648 -7.662 -32.118 1.00 91.06 271 LYS A CA 1
ATOM 2052 C C . LYS A 1 271 ? 1.464 -8.603 -32.337 1.00 91.06 271 LYS A C 1
ATOM 2054 O O . LYS A 1 271 ? 0.969 -9.176 -31.368 1.00 91.06 271 LYS A O 1
ATOM 2059 N N . ALA A 1 272 ? 1.040 -8.801 -33.585 1.00 93.50 272 ALA A N 1
ATOM 2060 C CA . ALA A 1 272 ? -0.039 -9.725 -33.922 1.00 93.50 272 ALA A CA 1
ATOM 2061 C C . ALA A 1 272 ? 0.320 -11.174 -33.549 1.00 93.50 272 ALA A C 1
ATOM 2063 O O . ALA A 1 272 ? -0.464 -11.849 -32.878 1.00 93.50 272 ALA A O 1
ATOM 2064 N N . CYS A 1 273 ? 1.531 -11.625 -33.893 1.00 93.62 273 CYS A N 1
ATOM 2065 C CA . CYS A 1 273 ? 2.048 -12.942 -33.513 1.00 93.62 273 CYS A CA 1
ATOM 2066 C C . CYS A 1 273 ? 2.064 -13.124 -31.984 1.00 93.62 273 CYS A C 1
ATOM 2068 O O . CYS A 1 273 ? 1.562 -14.128 -31.470 1.00 93.62 273 CYS A O 1
ATOM 2070 N N . GLY A 1 274 ? 2.547 -12.120 -31.244 1.00 91.19 274 GLY A N 1
ATOM 2071 C CA . GLY A 1 274 ? 2.515 -12.116 -29.779 1.00 91.19 274 GLY A CA 1
ATOM 2072 C C . GLY A 1 274 ? 1.094 -12.199 -29.210 1.00 91.19 274 GLY A C 1
ATOM 2073 O O . GLY A 1 274 ? 0.852 -12.950 -28.265 1.00 91.19 274 GLY A O 1
ATOM 2074 N N . GLY A 1 275 ? 0.135 -11.500 -29.823 1.00 91.50 275 GLY A N 1
ATOM 2075 C CA . GLY A 1 275 ? -1.282 -11.557 -29.458 1.00 91.50 275 GLY A CA 1
ATOM 2076 C C . GLY A 1 275 ? -1.883 -12.962 -29.581 1.00 91.50 275 GLY A C 1
ATOM 2077 O O . GLY A 1 275 ? -2.579 -13.416 -28.672 1.00 91.50 275 GLY A O 1
ATOM 2078 N N . PHE A 1 276 ? -1.561 -13.700 -30.648 1.00 93.00 276 PHE A N 1
ATOM 2079 C CA . PHE A 1 276 ? -2.004 -15.092 -30.808 1.00 93.00 276 PHE A CA 1
ATOM 2080 C C . PHE A 1 276 ? -1.395 -16.032 -29.762 1.00 93.00 276 PHE A C 1
ATOM 2082 O O . PHE A 1 276 ? -2.096 -16.900 -29.235 1.00 93.00 276 PHE A O 1
ATOM 2089 N N . ILE A 1 277 ? -0.117 -15.849 -29.417 1.00 91.50 277 ILE A N 1
ATOM 2090 C CA . ILE A 1 277 ? 0.533 -16.619 -28.345 1.00 91.50 277 ILE A CA 1
ATOM 2091 C C . ILE A 1 277 ? -0.131 -16.319 -26.994 1.00 91.50 277 ILE A C 1
ATOM 2093 O O . ILE A 1 277 ? -0.398 -17.238 -26.215 1.00 91.50 277 ILE A O 1
ATOM 2097 N N . MET A 1 278 ? -0.456 -15.053 -26.724 1.00 90.00 278 MET A N 1
ATOM 2098 C CA . MET A 1 278 ? -1.184 -14.651 -25.519 1.00 90.00 278 MET A CA 1
ATOM 2099 C C . MET A 1 278 ? -2.583 -15.267 -25.449 1.00 90.00 278 MET A C 1
ATOM 2101 O O . MET A 1 278 ? -2.963 -15.783 -24.399 1.00 90.00 278 MET A O 1
ATOM 2105 N N . LEU A 1 279 ? -3.321 -15.294 -26.559 1.00 91.88 279 LEU A N 1
ATOM 2106 C CA . LEU A 1 279 ? -4.627 -15.950 -26.627 1.00 91.88 279 LEU A CA 1
ATOM 2107 C C . LEU A 1 279 ? -4.522 -17.461 -26.357 1.00 91.88 279 LEU A C 1
ATOM 2109 O O . LEU A 1 279 ? -5.276 -18.001 -25.546 1.00 91.88 279 LEU A O 1
ATOM 2113 N N . ALA A 1 280 ? -3.555 -18.139 -26.984 1.00 88.19 280 ALA A N 1
ATOM 2114 C CA . ALA A 1 280 ? -3.296 -19.561 -26.754 1.00 88.19 280 ALA A CA 1
ATOM 2115 C C . ALA A 1 280 ? -2.909 -19.842 -25.290 1.00 88.19 280 ALA A C 1
ATOM 2117 O O . ALA A 1 280 ? -3.339 -20.839 -24.705 1.00 88.19 280 ALA A O 1
ATOM 2118 N N . THR A 1 281 ? -2.142 -18.936 -24.679 1.00 86.00 281 THR A N 1
ATOM 2119 C CA . THR A 1 281 ? -1.787 -18.991 -23.255 1.00 86.00 281 THR A CA 1
ATOM 2120 C C . THR A 1 281 ? -3.026 -18.830 -22.379 1.00 86.00 281 THR A C 1
ATOM 2122 O O . THR A 1 281 ? -3.230 -19.637 -21.474 1.00 86.00 281 THR A O 1
ATOM 2125 N N . GLY A 1 282 ? -3.902 -17.872 -22.697 1.00 85.38 282 GLY A N 1
ATOM 2126 C CA . GLY A 1 282 ? -5.190 -17.687 -22.032 1.00 85.38 282 GLY A CA 1
ATOM 2127 C C . GLY A 1 282 ? -6.033 -18.963 -22.056 1.00 85.38 282 GLY A C 1
ATOM 2128 O O . GLY A 1 282 ? -6.420 -19.451 -20.997 1.00 85.38 282 GLY A O 1
ATOM 2129 N N . PHE A 1 283 ? -6.222 -19.576 -23.232 1.00 90.81 283 PHE A N 1
ATOM 2130 C CA . PHE A 1 283 ? -6.949 -20.849 -23.377 1.00 90.81 283 PHE A CA 1
ATOM 2131 C C . PHE A 1 283 ? -6.336 -22.005 -22.587 1.00 90.81 283 PHE A C 1
ATOM 2133 O O . PHE A 1 283 ? -7.075 -22.833 -22.047 1.00 90.81 283 PHE A O 1
ATOM 2140 N N . ARG A 1 284 ? -5.005 -22.054 -22.487 1.00 83.00 284 ARG A N 1
ATOM 2141 C CA . ARG A 1 284 ? -4.307 -23.036 -21.655 1.00 83.00 284 ARG A CA 1
ATOM 2142 C C . ARG A 1 284 ? -4.554 -22.785 -20.165 1.00 83.00 284 ARG A C 1
ATOM 2144 O O . ARG A 1 284 ? -4.815 -23.740 -19.438 1.00 83.00 284 ARG A O 1
ATOM 2151 N N . MET A 1 285 ? -4.500 -21.532 -19.712 1.00 80.44 285 MET A N 1
ATOM 2152 C CA . MET A 1 285 ? -4.716 -21.162 -18.306 1.00 80.44 285 MET A CA 1
ATOM 2153 C C . MET A 1 285 ? -6.127 -21.515 -17.828 1.00 80.44 285 MET A C 1
ATOM 2155 O O . MET A 1 285 ? -6.279 -22.085 -16.751 1.00 80.44 285 MET A O 1
ATOM 2159 N N . ILE A 1 286 ? -7.146 -21.259 -18.654 1.00 90.69 286 ILE A N 1
ATOM 2160 C CA . ILE A 1 286 ? -8.545 -21.606 -18.343 1.00 90.69 286 ILE A CA 1
ATOM 2161 C C . ILE A 1 286 ? -8.911 -23.056 -18.705 1.00 90.69 286 ILE A C 1
ATOM 2163 O O . ILE A 1 286 ? -10.079 -23.428 -18.650 1.00 90.69 286 ILE A O 1
ATOM 2167 N N . LYS A 1 287 ? -7.923 -23.882 -19.085 1.00 86.31 287 LYS A N 1
ATOM 2168 C CA . LYS A 1 287 ? -8.073 -25.310 -19.428 1.00 86.31 287 LYS A CA 1
ATOM 2169 C C . LYS A 1 287 ? -9.076 -25.606 -20.557 1.00 86.31 287 LYS A C 1
ATOM 2171 O O . LYS A 1 287 ? -9.591 -26.716 -20.642 1.00 86.31 287 LYS A O 1
ATOM 2176 N N . VAL A 1 288 ? -9.313 -24.654 -21.460 1.00 91.81 288 VAL A N 1
ATOM 2177 C CA . VAL A 1 288 ? -10.159 -24.862 -22.651 1.00 91.81 288 VAL A CA 1
ATOM 2178 C C . VAL A 1 288 ? -9.437 -25.725 -23.687 1.00 91.81 288 VAL A C 1
ATOM 2180 O O . VAL A 1 288 ? -10.036 -26.629 -24.267 1.00 91.81 288 VAL A O 1
ATOM 2183 N N . LYS A 1 289 ? -8.140 -25.474 -23.921 1.00 85.31 289 LYS A N 1
ATOM 2184 C CA . LYS A 1 289 ? -7.302 -26.294 -24.807 1.00 85.31 289 LYS A CA 1
ATOM 2185 C C . LYS A 1 289 ? -5.825 -26.167 -24.448 1.00 85.31 289 LYS A C 1
ATOM 2187 O O . LYS A 1 289 ? -5.311 -25.069 -24.251 1.00 85.31 289 LYS A O 1
ATOM 2192 N N . MET A 1 290 ? -5.134 -27.302 -24.390 1.00 87.50 290 MET A N 1
ATOM 2193 C CA . MET A 1 290 ? -3.706 -27.357 -24.082 1.00 87.50 290 MET A CA 1
ATOM 2194 C C . MET A 1 290 ? -2.885 -27.131 -25.350 1.00 87.50 290 MET A C 1
ATOM 2196 O O . MET A 1 290 ? -2.714 -28.041 -26.158 1.00 87.50 290 MET A O 1
ATOM 2200 N N . PHE A 1 291 ? -2.385 -25.911 -25.527 1.00 85.62 291 PHE A N 1
ATOM 2201 C CA . PHE A 1 291 ? -1.438 -25.583 -26.590 1.00 85.62 291 PHE A CA 1
ATOM 2202 C C . PHE A 1 291 ? 0.009 -25.731 -26.093 1.00 85.62 291 PHE A C 1
ATOM 2204 O O . PHE A 1 291 ? 0.313 -25.304 -24.969 1.00 85.62 291 PHE A O 1
ATOM 2211 N N . PRO A 1 292 ? 0.926 -26.284 -26.907 1.00 87.44 292 PRO A N 1
ATOM 2212 C CA . PRO A 1 292 ? 2.347 -26.315 -26.591 1.00 87.44 292 PRO A CA 1
ATOM 2213 C C . PRO A 1 292 ? 2.961 -24.929 -26.846 1.00 87.44 292 PRO A C 1
ATOM 2215 O O . PRO A 1 292 ? 3.600 -24.683 -27.859 1.00 87.44 292 PRO A O 1
ATOM 2218 N N . ILE A 1 293 ? 2.733 -23.992 -25.919 1.00 84.69 293 ILE A N 1
ATOM 2219 C CA . ILE A 1 293 ? 3.130 -22.576 -26.067 1.00 84.69 293 ILE A CA 1
ATOM 2220 C C . ILE A 1 293 ? 4.626 -22.413 -26.379 1.00 84.69 293 ILE A C 1
ATOM 2222 O O . ILE A 1 293 ? 4.992 -21.546 -27.166 1.00 84.69 293 ILE A O 1
ATOM 2226 N N . ALA A 1 294 ? 5.482 -23.265 -25.805 1.00 83.00 294 ALA A N 1
ATOM 2227 C CA . ALA A 1 294 ? 6.923 -23.238 -26.052 1.00 83.00 294 ALA A CA 1
ATOM 2228 C C . ALA A 1 294 ? 7.268 -23.448 -27.538 1.00 83.00 294 ALA A C 1
ATOM 2230 O O . ALA A 1 294 ? 8.131 -22.753 -28.070 1.00 83.00 294 ALA A O 1
ATOM 2231 N N . ASP A 1 295 ? 6.527 -24.316 -28.226 1.00 89.19 295 ASP A N 1
ATOM 2232 C CA . ASP A 1 295 ? 6.744 -24.635 -29.641 1.00 89.19 295 ASP A CA 1
ATOM 2233 C C . ASP A 1 295 ? 6.315 -23.482 -30.563 1.00 89.19 295 ASP A C 1
ATOM 2235 O O . ASP A 1 295 ? 6.690 -23.437 -31.732 1.00 89.19 295 ASP A O 1
ATOM 2239 N N . MET A 1 296 ? 5.548 -22.520 -30.037 1.00 88.94 296 MET A N 1
ATOM 2240 C CA . MET A 1 296 ? 5.100 -21.331 -30.765 1.00 88.94 296 MET A CA 1
ATOM 2241 C C . MET A 1 296 ? 6.102 -20.170 -30.668 1.00 88.94 296 MET A C 1
ATOM 2243 O O . MET A 1 296 ? 6.057 -19.256 -31.488 1.00 88.94 296 MET A O 1
ATOM 2247 N N . VAL A 1 297 ? 7.030 -20.195 -29.703 1.00 87.00 297 VAL A N 1
ATOM 2248 C CA . VAL A 1 297 ? 8.015 -19.119 -29.475 1.00 87.00 297 VAL A CA 1
ATOM 2249 C C . VAL A 1 297 ? 8.922 -18.854 -30.688 1.00 87.00 297 VAL A C 1
ATOM 2251 O O . VAL A 1 297 ? 9.148 -17.678 -30.985 1.00 87.00 297 VAL A O 1
ATOM 2254 N N . PRO A 1 298 ? 9.398 -19.864 -31.450 1.00 91.94 298 PRO A N 1
ATOM 2255 C CA . PRO A 1 298 ? 10.187 -19.617 -32.659 1.00 91.94 298 PRO A CA 1
ATOM 2256 C C . PRO A 1 298 ? 9.492 -18.712 -33.688 1.00 91.94 298 PRO A C 1
ATOM 2258 O O . PRO A 1 298 ? 10.171 -17.988 -34.416 1.00 91.94 298 PRO A O 1
ATOM 2261 N N . ALA A 1 299 ? 8.153 -18.675 -33.715 1.00 91.31 299 ALA A N 1
ATOM 2262 C CA . ALA A 1 299 ? 7.405 -17.789 -34.607 1.00 91.31 299 ALA A CA 1
ATOM 2263 C C . ALA A 1 299 ? 7.708 -16.302 -34.351 1.00 91.31 299 ALA A C 1
ATOM 2265 O O . ALA A 1 299 ? 7.774 -15.525 -35.300 1.00 91.31 299 ALA A O 1
ATOM 2266 N N . MET A 1 300 ? 7.991 -15.913 -33.101 1.00 89.19 300 MET A N 1
ATOM 2267 C CA . MET A 1 300 ? 8.336 -14.528 -32.742 1.00 89.19 300 MET A CA 1
ATOM 2268 C C . MET A 1 300 ? 9.665 -14.071 -33.355 1.00 89.19 300 MET A C 1
ATOM 2270 O O . MET A 1 300 ? 9.856 -12.882 -33.594 1.00 89.19 300 MET A O 1
ATOM 2274 N N . ILE A 1 301 ? 10.580 -15.003 -33.628 1.00 87.94 301 ILE A N 1
ATOM 2275 C CA . ILE A 1 301 ? 11.856 -14.710 -34.292 1.00 87.94 301 ILE A CA 1
ATOM 2276 C C . ILE A 1 301 ? 11.664 -14.699 -35.811 1.00 87.94 301 ILE A C 1
ATOM 2278 O O . ILE A 1 301 ? 12.224 -13.849 -36.499 1.00 87.94 301 ILE A O 1
ATOM 2282 N N . LEU A 1 302 ? 10.856 -15.623 -36.337 1.00 92.12 302 LEU A N 1
ATOM 2283 C CA . LEU A 1 302 ? 10.661 -15.811 -37.777 1.00 92.12 302 LEU A CA 1
ATOM 2284 C C . LEU A 1 302 ? 9.721 -14.779 -38.414 1.00 92.12 302 LEU A C 1
ATOM 2286 O O . LEU A 1 302 ? 9.870 -14.478 -39.596 1.00 92.12 302 LEU A O 1
ATOM 2290 N N . VAL A 1 303 ? 8.782 -14.210 -37.657 1.00 93.44 303 VAL A N 1
ATOM 2291 C CA . VAL A 1 303 ? 7.800 -13.251 -38.190 1.00 93.44 303 VAL A CA 1
ATOM 2292 C C . VAL A 1 303 ? 8.464 -12.005 -38.778 1.00 93.44 303 VAL A C 1
ATOM 2294 O O . VAL A 1 303 ? 8.056 -11.534 -39.834 1.00 93.44 303 VAL A O 1
ATOM 2297 N N . MET A 1 304 ? 9.542 -11.521 -38.158 1.00 90.75 304 MET A N 1
ATOM 2298 C CA . MET A 1 304 ? 10.273 -10.333 -38.603 1.00 90.75 304 MET A CA 1
ATOM 2299 C C . MET A 1 304 ? 10.917 -10.510 -39.997 1.00 90.75 304 MET A C 1
ATOM 2301 O O . MET A 1 304 ? 10.600 -9.727 -40.894 1.00 90.75 304 MET A O 1
ATOM 2305 N N . PRO A 1 305 ? 11.778 -11.521 -40.252 1.00 91.31 305 PRO A N 1
ATOM 2306 C CA . PRO A 1 305 ? 12.354 -11.730 -41.580 1.00 91.31 305 PRO A CA 1
ATOM 2307 C C . PRO A 1 305 ? 11.309 -12.127 -42.630 1.00 91.31 305 PRO A C 1
ATOM 2309 O O . PRO A 1 305 ? 11.447 -11.735 -43.786 1.00 91.31 305 PRO A O 1
ATOM 2312 N N . ILE A 1 306 ? 10.250 -12.854 -42.250 1.00 94.00 306 ILE A N 1
ATOM 2313 C CA . ILE A 1 306 ? 9.157 -13.203 -43.172 1.00 94.00 306 ILE A CA 1
ATOM 2314 C C . ILE A 1 306 ? 8.390 -11.947 -43.596 1.00 94.00 306 ILE A C 1
ATOM 2316 O O . ILE A 1 306 ? 8.153 -11.762 -44.787 1.00 94.00 306 ILE A O 1
ATOM 2320 N N . SER A 1 307 ? 8.054 -11.068 -42.651 1.00 92.69 307 SER A N 1
ATOM 2321 C CA . SER A 1 307 ? 7.389 -9.790 -42.927 1.00 92.69 307 SER A CA 1
ATOM 2322 C C . SER A 1 307 ? 8.244 -8.910 -43.845 1.00 92.69 307 SER A C 1
ATOM 2324 O O . SER A 1 307 ? 7.769 -8.424 -44.873 1.00 92.69 307 SER A O 1
ATOM 2326 N N . ALA A 1 308 ? 9.549 -8.807 -43.569 1.00 91.19 308 ALA A N 1
ATOM 2327 C CA . ALA A 1 308 ? 10.483 -8.086 -44.432 1.00 91.19 308 ALA A CA 1
ATOM 2328 C C . ALA A 1 308 ? 10.558 -8.677 -45.851 1.00 91.19 308 ALA A C 1
ATOM 2330 O O . ALA A 1 308 ? 10.584 -7.929 -46.830 1.00 91.19 308 ALA A O 1
ATOM 2331 N N . LEU A 1 309 ? 10.592 -10.007 -45.980 1.00 93.06 309 LEU A N 1
ATOM 2332 C CA . LEU A 1 309 ? 10.621 -10.682 -47.277 1.00 93.06 309 LEU A CA 1
ATOM 2333 C C . LEU A 1 309 ? 9.321 -10.445 -48.054 1.00 93.06 309 LEU A C 1
ATOM 2335 O O . LEU A 1 309 ? 9.353 -10.147 -49.249 1.00 93.06 309 LEU A O 1
ATOM 2339 N N . TRP A 1 310 ? 8.185 -10.535 -47.364 1.00 91.38 310 TRP A N 1
ATOM 2340 C CA . TRP A 1 310 ? 6.870 -10.316 -47.945 1.00 91.38 310 TRP A CA 1
ATOM 2341 C C . TRP A 1 310 ? 6.727 -8.899 -48.497 1.00 91.38 310 TRP A C 1
ATOM 2343 O O . TRP A 1 310 ? 6.399 -8.729 -49.668 1.00 91.38 310 TRP A O 1
ATOM 2353 N N . VAL A 1 311 ? 7.030 -7.886 -47.682 1.00 90.88 311 VAL A N 1
ATOM 2354 C CA . VAL A 1 311 ? 6.866 -6.474 -48.056 1.00 90.88 311 VAL A CA 1
ATOM 2355 C C . VAL A 1 311 ? 7.824 -6.064 -49.173 1.00 90.88 311 VAL A C 1
ATOM 2357 O O . VAL A 1 311 ? 7.409 -5.378 -50.101 1.00 90.88 311 VAL A O 1
ATOM 2360 N N . ASN A 1 312 ? 9.090 -6.485 -49.115 1.00 89.81 312 ASN A N 1
ATOM 2361 C CA . ASN A 1 312 ? 10.106 -5.975 -50.041 1.00 89.81 312 ASN A CA 1
ATOM 2362 C C . ASN A 1 312 ? 10.194 -6.747 -51.361 1.00 89.81 312 ASN A C 1
ATOM 2364 O O . ASN A 1 312 ? 10.618 -6.173 -52.361 1.00 89.81 312 ASN A O 1
ATOM 2368 N N . TYR A 1 313 ? 9.830 -8.033 -51.377 1.00 90.56 313 TYR A N 1
ATOM 2369 C CA . TYR A 1 313 ? 10.052 -8.888 -52.550 1.00 90.56 313 TYR A CA 1
ATOM 2370 C C . TYR A 1 313 ? 8.780 -9.510 -53.109 1.00 90.56 313 TYR A C 1
ATOM 2372 O O . TYR A 1 313 ? 8.694 -9.683 -54.318 1.00 90.56 313 TYR A O 1
ATOM 2380 N N . ILE A 1 314 ? 7.801 -9.856 -52.270 1.00 89.50 314 ILE A N 1
ATOM 2381 C CA . ILE A 1 314 ? 6.586 -10.533 -52.743 1.00 89.50 314 ILE A CA 1
ATOM 2382 C C . ILE A 1 314 ? 5.516 -9.517 -53.115 1.00 89.50 314 ILE A C 1
ATOM 2384 O O . ILE A 1 314 ? 5.014 -9.558 -54.231 1.00 89.50 314 ILE A O 1
ATOM 2388 N N . MET A 1 315 ? 5.189 -8.590 -52.214 1.00 89.56 315 MET A N 1
ATOM 2389 C CA . MET A 1 315 ? 4.127 -7.601 -52.409 1.00 89.56 315 MET A CA 1
ATOM 2390 C C . MET A 1 315 ? 4.289 -6.798 -53.713 1.00 89.56 315 MET A C 1
ATOM 2392 O O . MET A 1 315 ? 3.304 -6.708 -54.442 1.00 89.56 315 MET A O 1
ATOM 2396 N N . PRO A 1 316 ? 5.493 -6.326 -54.105 1.00 91.25 316 PRO A N 1
ATOM 2397 C CA . PRO A 1 316 ? 5.684 -5.614 -55.374 1.00 91.25 316 PRO A CA 1
ATOM 2398 C C . PRO A 1 316 ? 5.471 -6.471 -56.632 1.00 91.25 316 PRO A C 1
ATOM 2400 O O . PRO A 1 316 ? 5.337 -5.923 -57.718 1.00 91.25 316 PRO A O 1
ATOM 2403 N N . LEU A 1 317 ? 5.478 -7.804 -56.515 1.00 88.19 317 LEU A N 1
ATOM 2404 C CA . LEU A 1 317 ? 5.242 -8.727 -57.634 1.00 88.19 317 LEU A CA 1
ATOM 2405 C C . LEU A 1 317 ? 3.762 -9.090 -57.805 1.00 88.19 317 LEU A C 1
ATOM 2407 O O . LEU A 1 317 ? 3.385 -9.634 -58.842 1.00 88.19 317 LEU A O 1
ATOM 2411 N N . VAL A 1 318 ? 2.943 -8.852 -56.778 1.00 86.44 318 VAL A N 1
ATOM 2412 C CA . VAL A 1 318 ? 1.513 -9.211 -56.745 1.00 86.44 318 VAL A CA 1
ATOM 2413 C C . VAL A 1 318 ? 0.585 -8.001 -56.596 1.00 86.44 318 VAL A C 1
ATOM 2415 O O . VAL A 1 318 ? -0.623 -8.184 -56.446 1.00 86.44 318 VAL A O 1
ATOM 2418 N N . SER A 1 319 ? 1.141 -6.787 -56.623 1.00 65.06 319 SER A N 1
ATOM 2419 C CA . SER A 1 319 ? 0.416 -5.510 -56.665 1.00 65.06 319 SER A CA 1
ATOM 2420 C C . SER A 1 319 ? 0.528 -4.869 -58.041 1.00 65.06 319 SER A C 1
ATOM 2422 O O . SER A 1 319 ? -0.446 -4.181 -58.417 1.00 65.06 319 SER A O 1
#

Foldseek 3Di:
DQDFFFLVSLQVLQVVPPFAEDEDAPEAELEQGVLVVQQQAAQDDPPDPPGHHTHWYKYQHYPLANPDIDTPCCVRDLCSVCSLVVHHSVCVVVVLVVDLADDDDDDDDDPVPVPVVPDDDDPPDPPQAVCSVDSQHDNHNPDPARWDQQWFKKFAQPPPRQIATAGWIWHRDIRPDIDTDDDPPWDQVNVSQVNCVVVVHGTDMDTDDRTRPVVSVQNPDGPVQADHSDPRHDDSRVVPVVVVVVVVVVVVVVCVVCVVVFDPQLVVQLVVLVVVLVVQVVCVVVVVDDDPSVVSVVCSVVSNVVSVCCVPPVVVVVD

Mean predicted aligned error: 12.47 Å

pLDDT: mean 89.08, std 12.39, range [40.19, 98.62]

Radius of gyration: 24.43 Å; Cα contacts (8 Å, |Δi|>4): 436; chains: 1; bounding box: 48×51×84 Å

Secondary structure (DSSP, 8-state):
-----SHHHHHHHHHTSTTSEEEE-S-B-TBTHHHHHHHHHTB-TTSPSS--B--EEEES-BTTBTT--EEE-TTS-HHHHHHHTTS-TTTHHHHHHHHHHS--------GGG-GGGSS---TTSTT--HHHHS-PPBSSTTSSS-EEEEEEEEEE-TTT--EEEEEEEEEE-SSS-EEE---TTT-HHHHHHHHHHHTT----EEEE-S--HHHHHHTT--TTSS-TT-SS--STHHHHHHHHHHHHHHHHHHHHHHGGG--HHHHHHHHHHHHHHHHHHHHHHTTS----HHHHTHHHHHHHHHHHHIIIIIHHHH-

Sequence (319 aa):
MANINDLRSALELLQTIDGQYVETDVEVDPNAELSGVYRYVGAGGTVSRPTREGPAMVFNNVKGHPDARVAIGVLASRKRVGYLLGEKPENLGKLLNRAVSNPIPPVVVDASKAQCQEVVHYATEEGFDIRKLIPAPTNTEEDAGPYITMGLCYASDPETKESDITIHRLCLQSKDEISMYFVPGARHLGVFREKAEAMGKPLPISISVGVDPAIEIAACFEPPTTPLGYNELGAVVSLVAVPQCIIFLILFFASTVIFPLTSDVMIADFKACGGFIMLATGFRMIKVKMFPIADMVPAMILVMPISALWVNYIMPLVS